Protein AF-K0J7V3-F1 (afdb_monomer)

Nearest PDB structures (foldseek):
  4ug2-assembly1_A  TM=2.716E-01  e=2.947E+00  Homo sapiens
  7ra3-assembly1_R  TM=2.159E-01  e=3.879E+00  Homo sapiens
  8a2o-assembly1_A  TM=1.816E-01  e=3.381E+00  Homo sapiens
  6zdv-assembly1_A  TM=1.503E-01  e=5.104E+00  Homo sapiens

Organism: Amphibacillus xylanus (strain ATCC 51415 / DSM 6626 / JCM 7361 / LMG 17667 / NBRC 15112 / Ep01) (NCBI:txid698758)

Radius of gyration: 24.67 Å; Cα contacts (8 Å, |Δi|>4): 203; chains: 1; bounding box: 64×64×72 Å

Solvent-accessible surface area (backbone atoms only — not comparable to full-atom values): 17049 Å² total; per-residue (Å²): 139,79,81,79,78,79,88,77,80,79,80,63,78,51,31,68,71,57,78,65,52,49,54,70,59,42,33,42,48,40,21,53,54,44,50,48,45,54,52,52,50,58,56,49,51,72,76,46,91,74,45,94,71,70,40,72,67,54,51,49,52,51,46,55,54,31,55,56,49,68,49,66,62,60,53,69,67,69,60,74,82,86,78,95,72,84,74,50,72,65,56,52,49,49,56,48,50,52,49,44,50,51,34,42,46,53,36,50,47,52,36,51,50,56,39,52,55,44,52,76,42,41,67,62,51,62,73,62,44,52,78,36,52,56,72,67,60,50,50,56,50,55,54,51,49,54,55,52,53,52,53,51,50,52,52,28,51,50,26,65,75,70,71,48,90,72,71,41,73,66,58,51,52,51,52,55,47,55,51,51,54,50,53,58,56,25,66,41,64,71,58,65,95,72,60,48,57,72,54,49,52,52,50,37,59,77,67,62,74,75,49,96,84,56,56,72,69,58,57,47,49,44,50,50,34,32,56,43,66,76,48,99,62,103,64,81,65,82,50,72,68,51,50,39,50,54,44,50,47,53,38,54,52,51,53,53,50,56,76,66,52,79,80,76,62,88,88,61,87,76,55,69,73,56,53,56,49,49,55,52,51,54,50,51,53,46,65,22,52,54,127

Structure (mmCIF, N/CA/C/O backbone):
data_AF-K0J7V3-F1
#
_entry.id   AF-K0J7V3-F1
#
loop_
_atom_site.group_PDB
_atom_site.id
_atom_site.type_symbol
_atom_site.label_atom_id
_atom_site.label_alt_id
_atom_site.label_comp_id
_atom_site.label_asym_id
_atom_site.label_entity_id
_atom_site.label_seq_id
_atom_site.pdbx_PDB_ins_code
_atom_site.Cartn_x
_atom_site.Cartn_y
_atom_site.Ca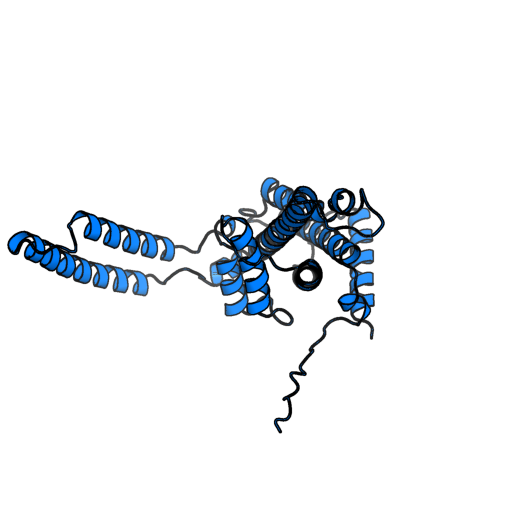rtn_z
_atom_site.occupancy
_atom_site.B_iso_or_equiv
_atom_site.auth_seq_id
_atom_site.auth_comp_id
_atom_site.auth_asym_id
_atom_site.auth_atom_id
_atom_site.pdbx_PDB_model_num
ATOM 1 N N . MET A 1 1 ? -3.960 -44.457 1.381 1.00 33.09 1 MET A N 1
ATOM 2 C CA . MET A 1 1 ? -3.305 -44.251 0.075 1.00 33.09 1 MET A CA 1
ATOM 3 C C . MET A 1 1 ? -4.063 -43.115 -0.593 1.00 33.09 1 MET A C 1
ATOM 5 O O . MET A 1 1 ? -5.098 -43.343 -1.194 1.00 33.09 1 MET A O 1
ATOM 9 N N . GLY A 1 2 ? -3.688 -41.884 -0.238 1.00 29.67 2 GLY A N 1
ATOM 10 C CA . GLY A 1 2 ? -4.425 -40.671 -0.588 1.00 29.67 2 GLY A CA 1
ATOM 11 C C . GLY A 1 2 ? -3.770 -40.004 -1.784 1.00 29.67 2 GLY A C 1
ATOM 12 O O . GLY A 1 2 ? -2.617 -39.584 -1.691 1.00 29.67 2 GLY A O 1
ATOM 13 N N . GLU A 1 3 ? -4.495 -39.939 -2.892 1.00 28.34 3 GLU A N 1
ATOM 14 C CA . GLU A 1 3 ? -4.099 -39.162 -4.057 1.00 28.34 3 GLU A CA 1
ATOM 15 C C . GLU A 1 3 ? -4.142 -37.674 -3.706 1.00 28.34 3 GLU A C 1
ATOM 17 O O . GLU A 1 3 ? -5.172 -37.118 -3.311 1.00 28.34 3 GLU A O 1
ATOM 22 N N . LYS A 1 4 ? -2.972 -37.041 -3.816 1.00 31.80 4 LYS A N 1
ATOM 23 C CA . LYS A 1 4 ? -2.809 -35.592 -3.810 1.00 31.80 4 LYS A CA 1
ATOM 24 C C . LYS A 1 4 ? -3.678 -35.024 -4.931 1.00 31.80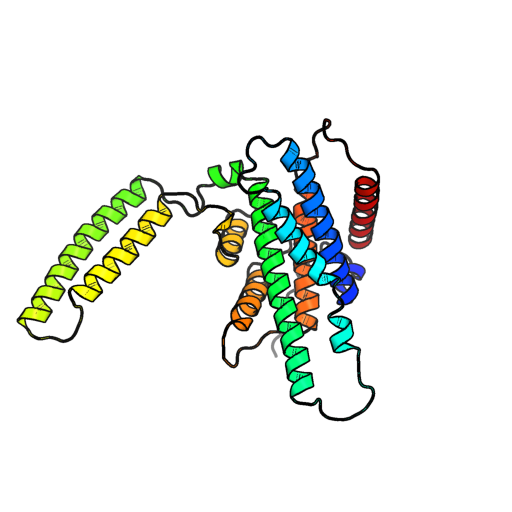 4 LYS A C 1
ATOM 26 O O . LYS A 1 4 ? -3.404 -35.263 -6.102 1.00 31.80 4 LYS A O 1
ATOM 31 N N . LYS A 1 5 ? -4.710 -34.256 -4.579 1.00 31.39 5 LYS A N 1
ATOM 32 C CA . LYS A 1 5 ? -5.373 -33.374 -5.541 1.00 31.39 5 LYS A CA 1
ATOM 33 C C . LYS A 1 5 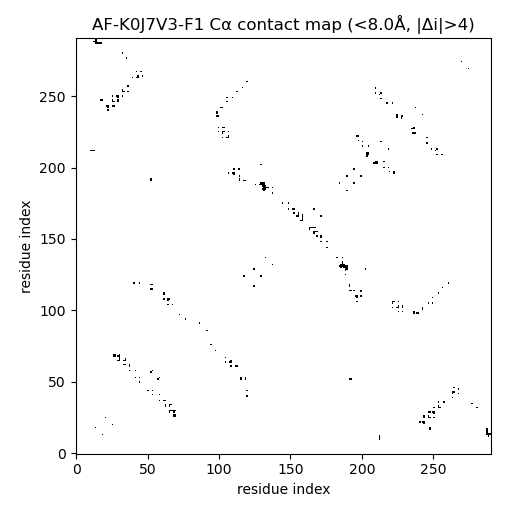? -4.365 -32.314 -5.979 1.00 31.39 5 LYS A C 1
ATOM 35 O O . LYS A 1 5 ? -3.935 -31.501 -5.162 1.00 31.39 5 LYS A O 1
ATOM 40 N N . ASN A 1 6 ? -3.996 -32.365 -7.255 1.00 28.12 6 ASN A N 1
ATOM 41 C CA . ASN A 1 6 ? -3.289 -31.308 -7.963 1.00 28.12 6 ASN A CA 1
ATOM 42 C C . ASN A 1 6 ? -4.037 -29.983 -7.769 1.00 28.12 6 ASN A C 1
ATOM 44 O O . ASN A 1 6 ? -5.173 -29.831 -8.215 1.00 28.12 6 ASN A O 1
ATOM 48 N N . PHE A 1 7 ? -3.390 -29.025 -7.109 1.00 30.00 7 PHE A N 1
ATOM 49 C CA . PHE A 1 7 ? -3.716 -27.612 -7.254 1.00 30.00 7 PHE A CA 1
ATOM 50 C C . PHE A 1 7 ? -3.032 -27.115 -8.531 1.00 30.00 7 PHE A C 1
ATOM 52 O O . PHE A 1 7 ? -1.996 -26.464 -8.481 1.00 30.00 7 PHE A O 1
ATOM 59 N N . GLU A 1 8 ? -3.592 -27.468 -9.685 1.00 36.28 8 GLU A N 1
ATOM 60 C CA . GLU A 1 8 ? -3.250 -26.841 -10.960 1.00 36.28 8 GLU A CA 1
ATOM 61 C C . GLU A 1 8 ? -4.385 -25.911 -11.368 1.00 36.28 8 GLU A C 1
ATOM 63 O O . GLU A 1 8 ? -5.362 -26.332 -11.979 1.00 36.28 8 GLU A O 1
ATOM 68 N N . ILE A 1 9 ? -4.233 -24.632 -11.025 1.00 32.47 9 ILE A N 1
ATOM 69 C CA . ILE A 1 9 ? -4.689 -23.521 -11.866 1.00 32.47 9 ILE A CA 1
ATOM 70 C C . ILE A 1 9 ? -3.585 -22.459 -11.803 1.00 32.47 9 ILE A C 1
ATOM 72 O O . ILE A 1 9 ? -3.716 -21.431 -11.143 1.00 32.47 9 ILE A O 1
ATOM 76 N N . ALA A 1 10 ? -2.451 -22.735 -12.448 1.00 36.78 10 ALA A N 1
ATOM 77 C CA . ALA A 1 10 ? -1.460 -21.712 -12.749 1.00 36.78 10 ALA A CA 1
ATOM 78 C C . ALA A 1 10 ? -1.945 -20.948 -13.992 1.00 36.78 10 ALA A C 1
ATOM 80 O O . ALA A 1 10 ? -1.595 -21.276 -15.124 1.00 36.78 10 ALA A O 1
ATOM 81 N N . ASN A 1 11 ? -2.804 -19.946 -13.785 1.00 44.91 11 ASN A N 1
ATOM 82 C CA . ASN A 1 11 ? -3.045 -18.893 -14.776 1.00 44.91 11 ASN A CA 1
ATOM 83 C C . ASN A 1 11 ? -1.797 -17.998 -14.828 1.00 44.91 11 ASN A C 1
ATOM 85 O O . ASN A 1 11 ? -1.812 -16.865 -14.345 1.00 44.91 11 ASN A O 1
ATOM 89 N N . ASN A 1 12 ? -0.698 -18.537 -15.350 1.00 60.62 12 ASN A N 1
ATOM 90 C CA . ASN A 1 12 ? 0.558 -17.812 -15.446 1.00 60.62 12 ASN A CA 1
ATOM 91 C C . ASN A 1 12 ? 0.454 -16.817 -16.606 1.00 60.62 12 ASN A C 1
ATOM 93 O O . ASN A 1 12 ? 0.493 -17.205 -17.773 1.00 60.62 12 ASN A O 1
ATOM 97 N N . GLU A 1 13 ? 0.256 -15.539 -16.265 1.00 76.25 13 GLU A N 1
ATOM 98 C CA . GLU A 1 13 ? 0.229 -14.418 -17.217 1.00 76.25 13 GLU A CA 1
ATOM 99 C C . GLU A 1 13 ? 1.564 -14.285 -17.967 1.00 76.25 13 GLU A C 1
ATOM 101 O O . GLU A 1 13 ? 1.587 -13.844 -19.115 1.00 76.25 13 GLU A O 1
ATOM 106 N N . TYR A 1 14 ? 2.657 -14.7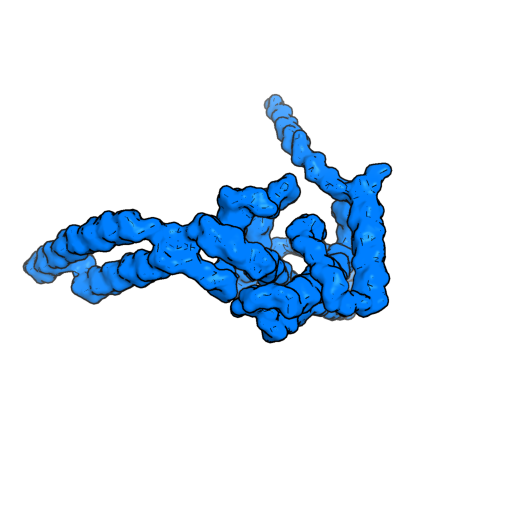10 -17.326 1.00 88.25 14 TYR A N 1
ATOM 107 C CA . TYR A 1 14 ? 4.019 -14.611 -17.834 1.00 88.25 14 TYR A CA 1
ATOM 108 C C . TYR A 1 14 ? 4.654 -15.992 -18.071 1.00 88.25 14 TYR A C 1
ATOM 110 O O . TYR A 1 14 ? 4.190 -17.019 -17.572 1.00 88.25 14 TYR A O 1
ATOM 118 N N . ASN A 1 15 ? 5.724 -16.026 -18.854 1.00 90.56 15 ASN A N 1
ATOM 119 C CA . ASN A 1 15 ? 6.478 -17.220 -19.213 1.00 90.56 15 ASN A CA 1
ATOM 120 C C . ASN A 1 15 ? 7.550 -17.574 -18.165 1.00 90.56 15 ASN A C 1
ATOM 122 O O . ASN A 1 15 ? 7.726 -16.903 -17.145 1.00 90.56 15 ASN A O 1
ATOM 126 N N . GLU A 1 16 ? 8.304 -18.644 -18.424 1.00 90.06 16 GLU A N 1
ATOM 127 C CA . GLU A 1 16 ? 9.350 -19.112 -17.509 1.00 90.06 16 GLU A CA 1
ATOM 128 C C . GLU A 1 16 ? 10.456 -18.083 -17.263 1.00 90.06 16 GLU A C 1
ATOM 130 O O . GLU A 1 16 ? 10.981 -18.040 -16.151 1.00 90.06 16 GLU A O 1
ATOM 135 N N . LYS A 1 17 ? 10.782 -17.221 -18.240 1.00 91.50 17 LYS A N 1
ATOM 136 C CA . LYS A 1 17 ? 11.826 -16.198 -18.067 1.00 91.50 17 LYS A CA 1
ATOM 137 C C . LYS A 1 17 ? 11.489 -15.272 -16.903 1.00 91.50 17 LYS A C 1
ATOM 139 O O . LYS A 1 17 ? 12.366 -14.967 -16.105 1.00 91.50 17 LYS A O 1
ATOM 144 N N . PHE A 1 18 ? 10.219 -14.888 -16.768 1.00 93.19 18 PHE A N 1
ATOM 145 C CA . PHE A 1 18 ? 9.750 -14.070 -15.653 1.00 93.19 18 PHE A CA 1
ATOM 146 C C . PHE A 1 18 ? 9.893 -14.801 -14.308 1.00 93.19 18 PHE A C 1
ATOM 148 O O . PHE A 1 18 ? 10.507 -14.305 -13.361 1.00 93.19 18 PHE A O 1
ATOM 155 N N . TYR A 1 19 ? 9.370 -16.025 -14.217 1.00 90.19 19 TYR A N 1
ATOM 156 C CA . TYR A 1 19 ? 9.369 -16.767 -12.953 1.00 90.19 19 TYR A CA 1
ATOM 157 C C . TYR A 1 19 ? 10.764 -17.242 -12.526 1.00 90.19 19 TYR A C 1
ATOM 159 O O . TYR A 1 19 ? 11.012 -17.402 -11.327 1.00 90.19 19 TYR A O 1
ATOM 167 N N . GLN A 1 20 ? 11.694 -17.400 -13.468 1.00 91.25 20 GLN A N 1
ATOM 168 C CA . GLN A 1 20 ? 13.079 -17.800 -13.214 1.00 91.25 20 GLN A CA 1
ATOM 169 C C . GLN A 1 20 ? 14.035 -16.619 -12.971 1.00 91.25 20 GLN A C 1
ATOM 171 O O . GLN A 1 20 ? 15.207 -16.867 -12.682 1.00 91.25 20 GLN A O 1
ATOM 176 N N . MET A 1 21 ? 13.566 -15.359 -13.008 1.00 92.25 21 MET A N 1
ATOM 177 C CA . MET A 1 21 ? 14.424 -14.200 -12.717 1.00 92.25 21 MET A CA 1
ATOM 178 C C . MET A 1 21 ? 15.127 -14.349 -11.364 1.00 92.25 21 MET A C 1
ATOM 180 O O . MET A 1 21 ? 14.532 -14.752 -10.349 1.00 92.25 21 MET A O 1
ATOM 184 N N . LYS A 1 22 ? 16.415 -14.006 -11.346 1.00 90.38 22 LYS A N 1
ATOM 185 C CA . LYS A 1 22 ? 17.197 -13.946 -10.107 1.00 90.38 22 LYS A CA 1
ATOM 186 C C . LYS A 1 22 ? 16.743 -12.759 -9.261 1.00 90.38 22 LYS A C 1
ATOM 188 O O . LYS A 1 22 ? 16.087 -11.847 -9.763 1.00 90.38 22 LYS A O 1
ATOM 193 N N . THR A 1 23 ? 17.097 -12.773 -7.980 1.00 87.50 23 THR A N 1
ATOM 194 C CA . THR A 1 23 ? 16.724 -11.703 -7.049 1.00 87.50 23 THR A CA 1
ATOM 195 C C . THR A 1 23 ? 17.188 -10.342 -7.554 1.00 87.50 23 THR A C 1
ATOM 197 O O . THR A 1 23 ? 16.358 -9.456 -7.689 1.00 87.50 23 THR A O 1
ATOM 200 N N . ASP A 1 24 ? 18.455 -10.188 -7.940 1.00 86.81 24 ASP A N 1
ATOM 201 C CA . ASP A 1 24 ? 18.997 -8.880 -8.348 1.00 86.81 24 ASP A CA 1
ATOM 202 C C . ASP A 1 24 ? 18.320 -8.340 -9.612 1.00 86.81 24 ASP A C 1
ATOM 204 O O . ASP A 1 24 ? 17.979 -7.163 -9.692 1.00 86.81 24 ASP A O 1
ATOM 208 N N . GLU A 1 25 ? 18.037 -9.224 -10.572 1.00 91.31 25 GLU A N 1
ATOM 209 C CA . GLU A 1 25 ? 17.266 -8.890 -11.772 1.00 91.31 25 GLU A CA 1
ATOM 210 C C . GLU A 1 25 ? 15.834 -8.467 -11.418 1.00 91.31 25 GLU A C 1
ATOM 212 O O . GLU A 1 25 ? 15.338 -7.457 -11.911 1.00 91.31 25 GLU A O 1
ATOM 217 N N . THR A 1 26 ? 15.180 -9.197 -10.512 1.00 93.06 26 THR A N 1
ATOM 218 C CA . THR A 1 26 ? 13.823 -8.880 -10.054 1.00 93.06 26 THR A CA 1
ATOM 219 C C . THR A 1 26 ? 13.781 -7.533 -9.335 1.00 93.06 26 THR A C 1
ATOM 221 O O . THR A 1 26 ? 12.896 -6.725 -9.607 1.00 93.06 26 THR A O 1
ATOM 224 N N . LEU A 1 27 ? 14.734 -7.260 -8.440 1.00 91.69 27 LEU A N 1
ATOM 225 C CA . LEU A 1 27 ? 14.815 -5.997 -7.704 1.00 91.69 27 LEU A CA 1
ATOM 226 C C . LEU A 1 27 ? 15.128 -4.822 -8.637 1.00 91.69 27 LEU A C 1
ATOM 228 O O . LEU A 1 27 ? 14.536 -3.753 -8.487 1.00 91.69 27 LEU A O 1
ATOM 232 N N . LYS A 1 28 ? 15.988 -5.035 -9.640 1.00 93.12 28 LYS A N 1
ATOM 233 C CA . LYS A 1 28 ? 16.255 -4.036 -10.675 1.00 93.12 28 LYS A CA 1
ATOM 234 C C . LYS A 1 28 ? 15.004 -3.728 -11.498 1.00 93.12 28 LYS A C 1
ATOM 236 O O . LYS A 1 28 ? 14.687 -2.564 -11.714 1.00 93.12 28 LYS A O 1
ATOM 241 N N . ASN A 1 29 ? 14.246 -4.750 -11.888 1.00 95.69 29 ASN A N 1
ATOM 242 C CA . ASN A 1 29 ? 12.972 -4.538 -12.569 1.00 95.69 29 ASN A CA 1
ATOM 243 C C . ASN A 1 29 ? 11.960 -3.826 -11.652 1.00 95.69 29 ASN A C 1
ATOM 245 O O . ASN A 1 29 ? 11.296 -2.899 -12.096 1.00 95.69 29 ASN A O 1
ATOM 249 N N . ILE A 1 30 ? 11.867 -4.162 -10.360 1.00 95.94 30 ILE A N 1
ATOM 250 C CA . ILE A 1 30 ? 11.016 -3.402 -9.425 1.00 95.94 30 ILE A CA 1
ATOM 251 C C . ILE A 1 30 ? 11.354 -1.912 -9.458 1.00 95.94 30 ILE A C 1
ATOM 253 O O . ILE A 1 30 ? 10.441 -1.094 -9.562 1.00 95.94 30 ILE A O 1
ATOM 257 N N . GLU A 1 31 ? 12.635 -1.558 -9.365 1.00 95.88 31 GLU A N 1
ATOM 258 C CA . GLU A 1 31 ? 13.069 -0.165 -9.450 1.00 95.88 31 GLU A CA 1
ATOM 259 C C . GLU A 1 31 ? 12.622 0.462 -10.773 1.00 95.88 31 GLU A C 1
ATOM 261 O O . GLU A 1 31 ? 11.927 1.475 -10.751 1.00 95.88 31 GLU A O 1
ATOM 266 N N . ASP A 1 32 ? 12.979 -0.146 -11.906 1.00 96.81 32 ASP A N 1
ATOM 267 C CA . ASP A 1 32 ? 12.723 0.408 -13.236 1.00 96.81 32 ASP A CA 1
ATOM 268 C C . ASP A 1 32 ? 11.226 0.666 -13.468 1.00 96.81 32 ASP A C 1
ATOM 270 O O . ASP A 1 32 ? 10.826 1.780 -13.815 1.00 96.81 32 ASP A O 1
ATOM 274 N N . TYR A 1 33 ? 10.372 -0.324 -13.185 1.00 97.88 33 TYR A N 1
ATOM 275 C CA . TYR A 1 33 ? 8.923 -0.183 -13.350 1.00 97.88 33 TYR A CA 1
ATOM 276 C C . TYR A 1 33 ? 8.316 0.797 -12.344 1.00 97.88 33 TYR A C 1
ATOM 278 O O . TYR A 1 33 ? 7.401 1.537 -12.697 1.00 97.88 33 TYR A O 1
ATOM 286 N N . SER A 1 34 ? 8.831 0.867 -11.113 1.00 98.12 34 SER A N 1
ATOM 287 C CA . SER A 1 34 ? 8.374 1.858 -10.130 1.00 98.12 34 SER A CA 1
ATOM 288 C C . SER A 1 34 ? 8.741 3.279 -10.571 1.00 98.12 34 SER A C 1
ATOM 290 O O . SER A 1 34 ? 7.912 4.187 -10.520 1.00 98.12 34 SER A O 1
ATOM 292 N N . ILE A 1 35 ? 9.973 3.486 -11.047 1.00 97.69 35 ILE A N 1
ATOM 293 C CA . ILE A 1 35 ? 10.447 4.776 -11.559 1.00 97.69 35 ILE A CA 1
ATOM 294 C C . ILE A 1 35 ? 9.662 5.191 -12.800 1.00 97.69 35 ILE A C 1
ATOM 296 O O . ILE A 1 35 ? 9.307 6.368 -12.929 1.00 97.69 35 ILE A O 1
ATOM 300 N N . TYR A 1 36 ? 9.349 4.251 -13.687 1.00 98.12 36 TYR A N 1
ATOM 301 C CA . TYR A 1 36 ? 8.487 4.516 -14.828 1.00 98.12 36 TYR A CA 1
ATOM 302 C C . TYR A 1 36 ? 7.072 4.901 -14.386 1.00 98.12 36 TYR A C 1
ATOM 304 O O . TYR A 1 36 ? 6.590 5.964 -14.776 1.00 98.12 36 TYR A O 1
ATOM 312 N N . LEU A 1 37 ? 6.452 4.112 -13.500 1.00 97.75 37 LEU A N 1
ATOM 313 C CA . LEU A 1 37 ? 5.113 4.359 -12.965 1.00 97.75 37 LEU A CA 1
ATOM 314 C C . LEU A 1 37 ? 4.986 5.772 -12.378 1.00 97.75 37 LEU A C 1
ATOM 316 O O . LEU A 1 37 ? 4.115 6.535 -12.787 1.00 97.75 37 LEU A O 1
ATOM 320 N N . VAL A 1 38 ? 5.875 6.161 -11.463 1.00 97.81 38 VAL A N 1
ATOM 321 C CA . VAL A 1 38 ? 5.814 7.497 -10.846 1.00 97.81 38 VAL A CA 1
ATOM 322 C C . VAL A 1 38 ? 6.115 8.616 -11.842 1.00 97.81 38 VAL A C 1
ATOM 324 O O . VAL A 1 38 ? 5.532 9.688 -11.736 1.00 97.81 38 VAL A O 1
ATOM 327 N N . SER A 1 39 ? 6.967 8.375 -12.844 1.00 97.50 39 SER A N 1
ATOM 328 C CA . SER A 1 39 ? 7.211 9.350 -13.916 1.00 97.50 39 SER A CA 1
ATOM 329 C C . SER A 1 39 ? 5.979 9.536 -14.795 1.00 97.50 39 SER A C 1
ATOM 331 O O . SER A 1 39 ? 5.661 10.663 -15.160 1.00 97.50 39 SER A O 1
ATOM 333 N N . TYR A 1 40 ? 5.260 8.455 -15.096 1.00 97.44 40 TYR A N 1
ATOM 334 C CA . TYR A 1 40 ? 4.000 8.510 -15.827 1.00 97.44 40 TYR A CA 1
ATOM 335 C C . TYR A 1 40 ? 2.945 9.283 -15.029 1.00 97.44 40 TYR A C 1
ATOM 337 O O . TYR A 1 40 ? 2.327 10.210 -15.548 1.00 97.44 40 TYR A O 1
ATOM 345 N N . VAL A 1 41 ? 2.779 8.956 -13.744 1.00 96.69 41 VAL A N 1
ATOM 346 C CA . VAL A 1 41 ? 1.828 9.636 -12.850 1.00 96.69 41 VAL A CA 1
ATOM 347 C C . VAL A 1 41 ? 2.181 11.114 -12.670 1.00 96.69 41 VAL A C 1
ATOM 349 O O . VAL A 1 41 ? 1.290 11.955 -12.631 1.00 96.69 41 VAL A O 1
ATOM 352 N N . GLU A 1 42 ? 3.466 11.464 -12.606 1.00 96.00 42 GLU A N 1
ATOM 353 C CA . GLU A 1 42 ? 3.926 12.855 -12.562 1.00 96.00 42 GLU A CA 1
ATOM 354 C C . GLU A 1 42 ? 3.591 13.626 -13.846 1.00 96.00 42 GLU A C 1
ATOM 356 O O . GLU A 1 42 ? 3.315 14.823 -13.794 1.00 96.00 42 GLU A O 1
ATOM 361 N N . LEU A 1 43 ? 3.613 12.966 -15.007 1.00 95.50 43 LEU A N 1
ATOM 362 C CA . LEU A 1 43 ? 3.141 13.572 -16.249 1.00 95.50 43 LEU A CA 1
ATOM 363 C C . LEU A 1 43 ? 1.622 13.762 -16.203 1.00 95.50 43 LEU A C 1
ATOM 365 O O . LEU A 1 43 ? 1.171 14.892 -16.376 1.00 95.50 43 LEU A O 1
ATOM 369 N N . LEU A 1 44 ? 0.855 12.712 -15.886 1.00 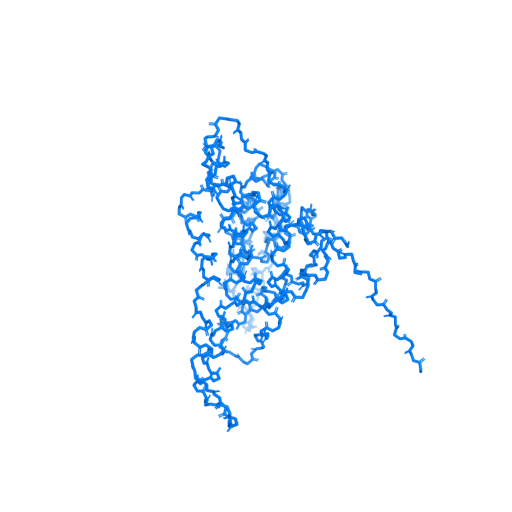94.12 44 LEU A N 1
ATOM 370 C CA . LEU A 1 44 ? -0.606 12.786 -15.743 1.00 94.12 44 LEU A CA 1
ATOM 371 C C . LEU A 1 44 ? -1.038 13.900 -14.786 1.00 94.12 44 LEU A C 1
ATOM 373 O O . LEU A 1 44 ? -1.919 14.693 -15.103 1.00 94.12 44 LEU A O 1
ATOM 377 N N . SER A 1 45 ? -0.381 14.019 -13.633 1.00 93.69 45 SER A N 1
ATOM 378 C CA . SER A 1 45 ? -0.761 14.993 -12.612 1.00 93.69 45 SER A CA 1
ATOM 379 C C . SER A 1 45 ? -0.616 16.441 -13.076 1.00 93.69 45 SER A C 1
ATOM 381 O O . SER A 1 45 ? -1.162 17.336 -12.436 1.00 93.69 45 SER A O 1
ATOM 383 N N . LYS A 1 46 ? 0.084 16.732 -14.182 1.00 91.56 46 LYS A N 1
ATOM 384 C CA . LYS A 1 46 ? 0.199 18.099 -14.717 1.00 91.56 46 LYS A CA 1
ATOM 385 C C . LYS A 1 46 ? -1.142 18.651 -15.183 1.00 91.56 46 LYS A C 1
ATOM 387 O O . LYS A 1 46 ? -1.374 19.839 -14.962 1.00 91.56 46 LYS A O 1
ATOM 392 N N . THR A 1 47 ? -1.999 17.804 -15.740 1.00 88.88 47 THR A N 1
ATOM 393 C CA . THR A 1 47 ? -3.290 18.178 -16.336 1.00 88.88 47 THR A CA 1
ATOM 394 C C . THR A 1 47 ? -4.484 17.890 -15.426 1.00 88.88 47 THR A C 1
ATOM 396 O O . THR A 1 47 ? -5.574 18.385 -15.684 1.00 88.88 47 THR A O 1
ATOM 399 N N . MET A 1 48 ? -4.293 17.134 -14.342 1.00 89.38 48 MET A N 1
ATOM 400 C CA . MET A 1 48 ? -5.352 16.858 -13.367 1.00 89.38 48 MET A CA 1
ATOM 401 C C . MET A 1 48 ? -5.755 18.123 -12.595 1.00 89.38 48 MET A C 1
ATOM 403 O O . MET A 1 48 ? -4.892 18.855 -12.099 1.00 89.38 48 MET A O 1
ATOM 407 N N . GLU A 1 49 ? -7.064 18.351 -12.453 1.00 81.81 49 GLU A N 1
ATOM 408 C CA . GLU A 1 49 ? -7.611 19.458 -11.655 1.00 81.81 49 GLU A CA 1
ATOM 409 C C . GLU A 1 49 ? -7.367 19.248 -10.151 1.00 81.81 49 GLU A C 1
ATOM 411 O O . GLU A 1 49 ? -6.968 20.179 -9.449 1.00 81.81 49 GLU A O 1
ATOM 416 N N . ASP A 1 50 ? -7.535 18.013 -9.666 1.00 78.62 50 ASP A N 1
ATOM 417 C CA . ASP A 1 50 ? -7.260 17.627 -8.281 1.00 78.62 50 ASP A CA 1
ATOM 418 C C . ASP A 1 50 ? -5.927 16.866 -8.169 1.00 78.62 50 ASP A C 1
ATOM 420 O O . ASP A 1 50 ? -5.773 15.748 -8.659 1.00 78.62 50 ASP A O 1
ATOM 424 N N . LYS A 1 51 ? -4.957 17.479 -7.478 1.00 79.06 51 LYS A N 1
ATOM 425 C CA . LYS A 1 51 ? -3.626 16.909 -7.200 1.00 79.06 51 LYS A CA 1
ATOM 426 C C . LYS A 1 51 ? -3.408 16.618 -5.716 1.00 79.06 51 LYS A C 1
ATOM 428 O O . LYS A 1 51 ? -2.261 16.449 -5.303 1.00 79.06 51 LYS A O 1
ATOM 433 N N . ASN A 1 52 ? -4.466 16.582 -4.901 1.00 76.25 52 ASN A N 1
ATOM 434 C CA . ASN A 1 52 ? -4.398 16.616 -3.432 1.00 76.25 52 ASN A CA 1
ATOM 435 C C . ASN A 1 52 ? -3.478 15.547 -2.806 1.00 76.25 52 ASN A C 1
ATOM 437 O O . ASN A 1 52 ? -2.971 15.748 -1.702 1.00 76.25 52 ASN A O 1
ATOM 441 N N . TYR A 1 53 ? -3.203 14.446 -3.514 1.00 90.00 53 TYR A N 1
ATOM 442 C CA . TYR A 1 53 ? -2.293 13.380 -3.071 1.00 90.00 53 TYR A CA 1
ATOM 443 C C . TYR A 1 53 ? -1.072 13.159 -3.978 1.00 90.00 53 TYR A C 1
ATOM 445 O O . TYR A 1 53 ? -0.179 12.402 -3.609 1.00 90.00 53 TYR A O 1
ATOM 453 N N . LEU A 1 54 ? -1.006 13.824 -5.135 1.00 93.75 54 LEU A N 1
ATOM 454 C CA . LEU A 1 54 ? 0.072 13.712 -6.127 1.00 93.75 54 LEU A CA 1
ATOM 455 C C . LEU A 1 54 ? 0.977 14.950 -6.079 1.00 93.75 54 LEU A C 1
ATOM 457 O O . LEU A 1 54 ? 1.241 15.610 -7.081 1.00 93.75 54 LEU A O 1
ATOM 461 N N . THR A 1 55 ? 1.434 15.284 -4.875 1.00 92.81 55 THR A N 1
ATOM 462 C CA . THR A 1 55 ? 2.368 16.391 -4.634 1.00 92.81 55 THR A CA 1
ATOM 463 C C . THR A 1 55 ? 3.798 16.017 -5.033 1.00 92.81 55 THR A C 1
ATOM 465 O O . THR A 1 55 ? 4.161 14.840 -5.055 1.00 92.81 55 THR A O 1
ATOM 468 N N . GLU A 1 56 ? 4.653 17.016 -5.254 1.00 92.88 56 GLU A N 1
ATOM 469 C CA . GLU A 1 56 ? 6.085 16.796 -5.506 1.00 92.88 56 GLU A CA 1
ATOM 470 C C . GLU A 1 56 ? 6.732 15.932 -4.409 1.00 92.88 56 GLU A C 1
ATOM 472 O O . GLU A 1 56 ? 7.393 14.941 -4.705 1.00 92.88 56 GLU A O 1
ATOM 477 N N . ASN A 1 57 ? 6.452 16.223 -3.134 1.00 92.94 57 ASN A N 1
ATOM 478 C CA . ASN A 1 57 ? 7.003 15.468 -2.006 1.00 92.94 57 ASN A CA 1
ATOM 479 C C . ASN A 1 57 ? 6.542 14.005 -1.982 1.00 92.94 57 ASN A C 1
ATOM 481 O O . ASN A 1 57 ? 7.338 13.113 -1.701 1.00 92.94 57 ASN A O 1
ATOM 485 N N . THR A 1 58 ? 5.266 13.730 -2.266 1.00 94.12 58 THR A N 1
ATOM 486 C CA . THR A 1 58 ? 4.750 12.351 -2.293 1.00 94.12 58 THR A CA 1
ATOM 487 C C . THR A 1 58 ? 5.365 11.544 -3.436 1.00 94.12 58 THR A C 1
ATOM 489 O O . THR A 1 58 ? 5.732 10.388 -3.228 1.00 94.12 58 THR A O 1
ATOM 492 N N . LEU A 1 59 ? 5.562 12.163 -4.605 1.00 96.31 59 LEU A N 1
ATOM 493 C CA . LEU A 1 59 ? 6.217 11.532 -5.755 1.00 96.31 59 LEU A CA 1
ATOM 494 C C . LEU A 1 59 ? 7.722 11.324 -5.503 1.00 96.31 59 LEU A C 1
ATOM 496 O O . LEU A 1 59 ? 8.256 10.258 -5.810 1.00 96.31 59 LEU A O 1
ATOM 500 N N . LEU A 1 60 ? 8.403 12.288 -4.873 1.00 95.31 60 LEU A N 1
ATOM 501 C CA . LEU A 1 60 ? 9.805 12.155 -4.459 1.00 95.31 60 LEU A CA 1
ATOM 502 C C . LEU A 1 60 ? 9.997 11.057 -3.409 1.00 95.31 60 LEU A C 1
ATOM 504 O O . LEU A 1 60 ? 10.931 10.267 -3.525 1.00 95.31 60 LEU A O 1
ATOM 508 N N . ASN A 1 61 ? 9.106 10.959 -2.420 1.00 94.31 61 ASN A N 1
ATOM 509 C CA . ASN A 1 61 ? 9.145 9.888 -1.423 1.00 94.31 61 ASN A CA 1
ATOM 510 C C . ASN A 1 61 ? 8.982 8.512 -2.080 1.00 94.31 61 ASN A C 1
ATOM 512 O O . ASN A 1 61 ? 9.735 7.590 -1.768 1.00 94.31 61 ASN A O 1
ATOM 516 N N . TYR A 1 62 ? 8.042 8.385 -3.023 1.00 96.94 62 TYR A N 1
ATOM 517 C CA . TYR A 1 62 ? 7.862 7.160 -3.799 1.00 96.94 62 TYR A CA 1
ATOM 518 C C . TYR A 1 62 ?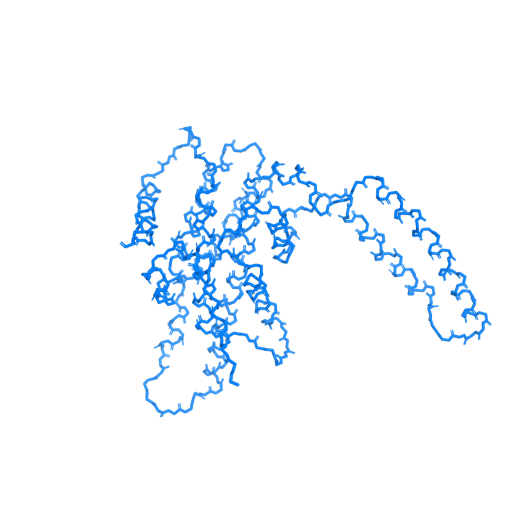 9.130 6.798 -4.586 1.00 96.94 62 TYR A C 1
ATOM 520 O O . TYR A 1 62 ? 9.631 5.678 -4.471 1.00 96.94 62 TYR A O 1
ATOM 528 N N . ARG A 1 63 ? 9.704 7.761 -5.326 1.00 96.50 63 ARG A N 1
ATOM 529 C CA . ARG A 1 63 ? 10.977 7.580 -6.048 1.00 96.50 63 ARG A CA 1
ATOM 530 C C . ARG A 1 63 ? 12.095 7.142 -5.106 1.00 96.50 63 ARG A C 1
ATOM 532 O O . ARG A 1 63 ? 12.829 6.215 -5.428 1.00 96.50 63 ARG A O 1
ATOM 539 N N . GLY A 1 64 ? 12.203 7.770 -3.937 1.00 92.88 64 GLY A N 1
ATOM 540 C CA . GLY A 1 64 ? 13.194 7.425 -2.922 1.00 92.88 64 GLY A CA 1
ATOM 541 C C . GLY A 1 64 ? 13.093 5.967 -2.477 1.00 92.88 64 GLY A C 1
ATOM 542 O O . GLY A 1 64 ? 14.111 5.288 -2.414 1.00 92.88 64 GLY A O 1
ATOM 543 N N . ILE A 1 65 ? 11.877 5.461 -2.239 1.00 93.88 65 ILE A N 1
ATOM 544 C CA . ILE A 1 65 ? 11.650 4.045 -1.913 1.00 93.88 65 ILE A CA 1
ATOM 545 C C . ILE A 1 65 ? 12.075 3.151 -3.086 1.00 93.88 65 ILE A C 1
ATOM 547 O O . ILE A 1 65 ? 12.807 2.188 -2.869 1.00 93.88 65 ILE A O 1
ATOM 551 N N . ALA A 1 66 ? 11.675 3.474 -4.320 1.00 94.69 66 ALA A N 1
ATOM 552 C CA . ALA A 1 66 ? 12.018 2.687 -5.508 1.00 94.69 66 ALA A CA 1
ATOM 553 C C . ALA A 1 66 ? 13.541 2.567 -5.725 1.00 94.69 66 ALA A C 1
ATOM 555 O O . ALA A 1 66 ? 14.054 1.473 -5.947 1.00 94.69 66 ALA A O 1
ATOM 556 N N . LEU A 1 67 ? 14.284 3.665 -5.563 1.00 91.25 67 LEU A N 1
ATOM 557 C CA . LEU A 1 67 ? 15.746 3.691 -5.717 1.00 91.25 67 LEU A CA 1
ATOM 558 C C . LEU A 1 67 ? 16.492 2.872 -4.649 1.00 91.25 67 LEU A C 1
ATOM 560 O O . LEU A 1 67 ? 17.677 2.585 -4.795 1.00 91.25 67 LEU A O 1
ATOM 564 N N . THR A 1 68 ? 15.833 2.462 -3.560 1.00 89.25 68 THR A N 1
ATOM 565 C CA . THR A 1 68 ? 16.482 1.592 -2.565 1.00 89.25 68 THR A CA 1
ATOM 566 C C . THR A 1 68 ? 16.718 0.175 -3.087 1.00 89.25 68 THR A C 1
ATOM 568 O O . THR A 1 68 ? 17.569 -0.523 -2.539 1.00 89.25 68 THR A O 1
ATOM 571 N N . PHE A 1 69 ? 16.012 -0.242 -4.145 1.00 86.19 69 PHE A N 1
ATOM 572 C CA . PHE A 1 69 ? 16.131 -1.583 -4.721 1.00 86.19 69 PHE A CA 1
ATOM 573 C C . PHE A 1 69 ? 17.354 -1.752 -5.640 1.00 86.19 69 PHE A C 1
ATOM 575 O O . PHE A 1 69 ? 17.804 -2.881 -5.809 1.00 86.19 69 PHE A O 1
ATOM 582 N N . SER A 1 70 ? 17.946 -0.661 -6.149 1.00 72.12 70 SER A N 1
ATOM 583 C CA . SER A 1 70 ? 19.261 -0.659 -6.825 1.00 72.12 70 SER A CA 1
ATOM 584 C C . SER A 1 70 ? 20.445 -0.407 -5.905 1.00 72.12 70 SER A C 1
ATOM 586 O O . SER A 1 70 ? 21.600 -0.551 -6.318 1.00 72.12 70 SER A O 1
ATOM 588 N N . SER A 1 71 ? 20.190 0.009 -4.665 1.00 62.91 71 SER A N 1
ATOM 589 C CA . SER A 1 71 ? 21.259 0.292 -3.717 1.00 62.91 71 SER A CA 1
ATOM 590 C C . SER A 1 71 ? 22.021 -0.995 -3.385 1.00 62.91 71 SER A C 1
ATOM 592 O O . SER A 1 71 ? 21.401 -2.044 -3.190 1.00 62.91 71 SER A O 1
ATOM 594 N N . PRO A 1 72 ? 23.363 -0.951 -3.281 1.00 55.53 72 PRO A N 1
ATOM 595 C CA . PRO A 1 72 ? 24.195 -2.134 -3.134 1.00 55.53 72 PRO A CA 1
ATOM 596 C C . PRO A 1 72 ? 24.165 -2.670 -1.698 1.00 55.53 72 PRO A C 1
ATOM 598 O O . PRO A 1 72 ? 25.187 -2.741 -1.018 1.00 55.53 72 PRO A O 1
ATOM 601 N N . ILE A 1 73 ? 22.998 -3.101 -1.235 1.00 53.00 73 ILE A N 1
ATOM 602 C CA . ILE A 1 73 ? 22.897 -3.971 -0.068 1.00 53.00 73 ILE A CA 1
ATOM 603 C C . ILE A 1 73 ? 23.557 -5.333 -0.381 1.00 53.00 73 ILE A C 1
ATOM 605 O O . ILE A 1 73 ? 24.153 -5.955 0.497 1.00 53.00 73 ILE A O 1
ATOM 609 N N . GLU A 1 74 ? 23.611 -5.720 -1.661 1.00 51.56 74 GLU A N 1
ATOM 610 C CA . GLU A 1 74 ? 24.473 -6.794 -2.168 1.00 51.56 74 GLU A CA 1
ATOM 611 C C . GLU A 1 74 ? 25.948 -6.630 -1.787 1.00 51.56 74 GLU A C 1
ATOM 613 O O . GLU A 1 74 ? 26.607 -7.629 -1.515 1.00 51.56 74 GLU A O 1
ATOM 618 N N . LYS A 1 75 ? 26.495 -5.403 -1.724 1.00 52.91 75 LYS A N 1
ATOM 619 C CA . LYS A 1 75 ? 27.905 -5.222 -1.335 1.00 52.91 75 LYS A CA 1
ATOM 620 C C . LYS A 1 75 ? 28.147 -5.637 0.113 1.00 52.91 75 LYS A C 1
ATOM 622 O O . LYS A 1 75 ? 29.230 -6.128 0.384 1.00 52.91 75 LYS A O 1
ATOM 627 N N . LEU A 1 76 ? 27.155 -5.516 1.000 1.00 48.34 76 LEU A N 1
ATOM 628 C CA . LEU A 1 76 ? 27.230 -5.995 2.388 1.00 48.34 76 LEU A CA 1
ATOM 629 C C . LEU A 1 76 ? 27.112 -7.523 2.499 1.00 48.34 76 LEU A C 1
ATOM 631 O O . LEU A 1 76 ? 27.666 -8.102 3.427 1.00 48.34 76 LEU A O 1
ATOM 635 N N . ILE A 1 77 ? 26.412 -8.181 1.567 1.00 51.34 77 ILE A N 1
ATOM 636 C CA . ILE A 1 77 ? 26.293 -9.649 1.520 1.00 51.34 77 ILE A CA 1
ATOM 637 C C . ILE A 1 77 ? 27.516 -10.291 0.840 1.00 51.34 77 ILE A C 1
ATOM 639 O O . ILE A 1 77 ? 27.957 -11.361 1.259 1.00 51.34 77 ILE A O 1
ATOM 643 N N . ASN A 1 78 ? 28.061 -9.642 -0.194 1.00 50.91 78 ASN A N 1
ATOM 644 C CA . ASN A 1 78 ? 29.114 -10.179 -1.060 1.00 50.91 78 ASN A CA 1
ATOM 645 C C . ASN A 1 78 ? 30.535 -9.723 -0.679 1.00 50.91 78 ASN A C 1
ATOM 647 O O . ASN A 1 78 ? 31.507 -10.281 -1.195 1.00 50.91 78 ASN A O 1
ATOM 651 N N . SER A 1 79 ? 30.702 -8.747 0.223 1.00 46.59 79 SER A N 1
ATOM 652 C CA . SER A 1 79 ? 32.010 -8.455 0.815 1.00 46.59 79 SER A CA 1
ATOM 653 C C . SER A 1 79 ? 32.286 -9.427 1.969 1.00 46.59 79 SER A C 1
ATOM 655 O O . SER A 1 79 ? 31.825 -9.190 3.081 1.00 46.59 79 SER A O 1
ATOM 657 N N . ASN A 1 80 ? 33.089 -10.466 1.686 1.00 44.44 80 ASN A N 1
ATOM 658 C CA . ASN A 1 80 ? 33.677 -11.457 2.614 1.00 44.44 80 ASN A CA 1
ATOM 659 C C . ASN A 1 80 ? 32.692 -12.568 3.085 1.00 44.44 80 ASN A C 1
ATOM 661 O O . ASN A 1 80 ? 31.646 -12.264 3.628 1.00 44.44 80 ASN A O 1
ATOM 665 N N . HIS A 1 81 ? 32.898 -13.889 2.946 1.00 48.44 81 HIS A N 1
ATOM 666 C CA . HIS A 1 81 ? 34.086 -14.716 2.703 1.00 48.44 81 HIS A CA 1
ATOM 667 C C . HIS A 1 81 ? 33.760 -16.047 1.976 1.00 48.44 81 HIS A C 1
ATOM 669 O O . HIS A 1 81 ? 32.710 -16.656 2.174 1.00 48.44 81 HIS A O 1
ATOM 675 N N . LYS A 1 82 ? 34.731 -16.536 1.190 1.00 47.09 82 LYS A N 1
ATOM 676 C CA . LYS A 1 82 ? 34.869 -17.939 0.765 1.00 47.09 82 LYS A CA 1
ATOM 677 C C . LYS A 1 82 ? 35.138 -18.857 1.972 1.00 47.09 82 LYS A C 1
ATOM 679 O O . LYS A 1 82 ? 35.960 -18.500 2.809 1.00 47.09 82 LYS A O 1
ATOM 684 N N . LEU A 1 83 ? 34.582 -20.072 1.883 1.00 45.47 83 LEU A N 1
ATOM 685 C CA . LEU A 1 83 ? 34.982 -21.340 2.526 1.00 45.47 83 LEU A CA 1
ATOM 686 C C . LEU A 1 83 ? 34.635 -21.530 4.015 1.00 45.47 83 LEU A C 1
ATOM 688 O O . LEU A 1 83 ? 35.090 -20.797 4.881 1.00 45.47 83 LEU A O 1
ATOM 692 N N . GLU A 1 84 ? 33.840 -22.582 4.255 1.00 52.38 84 GLU A N 1
ATOM 693 C CA . GLU A 1 84 ? 33.776 -23.416 5.465 1.00 52.38 84 GLU A CA 1
ATOM 694 C C . GLU A 1 84 ? 34.134 -22.732 6.795 1.00 52.38 84 GLU A C 1
ATOM 696 O O . GLU A 1 84 ? 35.272 -22.809 7.239 1.00 52.38 84 GLU A O 1
ATOM 701 N N . ASN A 1 85 ? 33.152 -22.112 7.460 1.00 48.78 85 ASN A N 1
ATOM 702 C CA . ASN A 1 85 ? 32.971 -22.104 8.920 1.00 48.78 85 ASN A CA 1
ATOM 703 C C . ASN A 1 85 ? 31.708 -21.302 9.287 1.00 48.78 85 ASN A C 1
ATOM 705 O O . ASN A 1 85 ? 31.242 -20.470 8.514 1.00 48.78 85 ASN A O 1
ATOM 709 N N . LYS A 1 86 ? 31.107 -21.602 10.447 1.00 55.59 86 LYS A N 1
ATOM 710 C CA . LYS A 1 86 ? 29.895 -20.946 10.975 1.00 55.59 86 LYS A CA 1
ATOM 711 C C . LYS A 1 86 ? 29.995 -19.416 10.855 1.00 55.59 86 LYS A C 1
ATOM 713 O O . LYS A 1 86 ? 30.972 -18.854 11.342 1.00 55.59 86 LYS A O 1
ATOM 718 N N . PHE A 1 87 ? 28.972 -18.770 10.285 1.00 62.28 87 PHE A N 1
ATOM 719 C CA . PHE A 1 87 ? 28.845 -17.308 10.312 1.00 62.28 87 PHE A CA 1
ATOM 720 C C . PHE A 1 87 ? 28.997 -16.787 11.747 1.00 62.28 87 PHE A C 1
ATOM 722 O O . PHE A 1 87 ? 28.471 -17.387 12.693 1.00 62.28 87 PHE A O 1
ATOM 729 N N . THR A 1 88 ? 29.695 -15.668 11.911 1.00 79.25 88 THR A N 1
ATOM 730 C CA . THR A 1 88 ? 29.728 -14.942 13.183 1.00 79.25 88 THR A CA 1
ATOM 731 C C . THR A 1 88 ? 28.320 -14.444 13.534 1.00 79.25 88 THR A C 1
ATOM 733 O O . THR A 1 88 ? 27.465 -14.275 12.660 1.00 79.25 88 THR A O 1
ATOM 736 N N . GLN A 1 89 ? 28.044 -14.211 14.822 1.00 79.81 89 GLN A N 1
ATOM 737 C CA . GLN A 1 89 ? 26.750 -13.648 15.242 1.00 79.81 89 GLN A CA 1
ATOM 738 C C . GLN A 1 89 ? 26.479 -12.294 14.570 1.00 79.81 89 GLN A C 1
ATOM 740 O O . GLN A 1 89 ? 25.343 -12.023 14.184 1.00 79.81 89 GLN A O 1
ATOM 745 N N . ASP A 1 90 ? 27.529 -11.502 14.342 1.00 76.81 90 ASP A N 1
ATOM 746 C CA . ASP A 1 90 ? 27.442 -10.208 13.666 1.00 76.81 90 ASP A CA 1
ATOM 747 C C . ASP A 1 90 ? 27.090 -10.357 12.178 1.00 76.81 90 ASP A C 1
ATOM 749 O O . ASP A 1 90 ? 26.253 -9.615 11.669 1.00 76.81 90 ASP A O 1
ATOM 753 N N . GLU A 1 91 ? 27.635 -11.357 11.479 1.00 77.12 91 GLU A N 1
ATOM 754 C CA . GLU A 1 91 ? 27.273 -11.656 10.083 1.00 77.12 91 GLU A CA 1
ATOM 755 C C . GLU A 1 91 ? 25.824 -12.141 9.952 1.00 77.12 91 GLU A C 1
ATOM 757 O O . GLU A 1 91 ? 25.109 -11.747 9.026 1.00 77.12 91 GLU A O 1
ATOM 762 N N . ILE A 1 92 ? 25.362 -12.981 10.885 1.00 79.50 92 ILE A N 1
ATOM 763 C CA . ILE A 1 92 ? 23.962 -13.426 10.930 1.00 79.50 92 ILE A CA 1
ATOM 764 C C . ILE A 1 92 ? 23.047 -12.224 11.185 1.00 79.50 92 ILE A C 1
ATOM 766 O O . ILE A 1 92 ? 22.036 -12.065 10.497 1.00 79.50 92 ILE A O 1
ATOM 770 N N . ALA A 1 93 ? 23.408 -11.357 12.133 1.00 81.25 93 ALA A N 1
ATOM 771 C CA . ALA A 1 93 ? 22.662 -10.143 12.437 1.00 81.25 93 ALA A CA 1
ATOM 772 C C . ALA A 1 93 ? 22.625 -9.178 11.241 1.00 81.25 93 ALA A C 1
ATOM 774 O O . ALA A 1 93 ? 21.553 -8.670 10.911 1.00 81.25 93 ALA A O 1
ATOM 775 N N . ALA A 1 94 ? 23.744 -8.986 10.537 1.00 80.00 94 ALA A N 1
ATOM 776 C CA . ALA A 1 94 ? 23.819 -8.152 9.339 1.00 80.00 94 ALA A CA 1
ATOM 777 C C . ALA A 1 94 ? 22.916 -8.688 8.218 1.00 80.00 94 ALA A C 1
ATOM 779 O O . ALA A 1 94 ? 22.084 -7.949 7.689 1.00 80.00 94 ALA A O 1
ATOM 780 N N . LYS A 1 95 ? 22.986 -9.992 7.914 1.00 79.69 95 LYS A N 1
ATOM 781 C CA . LYS A 1 95 ? 22.096 -10.641 6.933 1.00 79.69 95 LYS A CA 1
ATOM 782 C C . LYS A 1 95 ? 20.624 -10.537 7.321 1.00 79.69 95 LYS A C 1
ATOM 784 O O . LYS A 1 95 ? 19.772 -10.378 6.447 1.00 79.69 95 LYS A O 1
ATOM 789 N N . ARG A 1 96 ? 20.313 -10.615 8.617 1.00 83.31 96 ARG A N 1
ATOM 790 C CA . ARG A 1 96 ? 18.954 -10.417 9.132 1.00 83.31 96 ARG A CA 1
ATOM 791 C C . ARG A 1 96 ? 18.497 -8.966 8.961 1.00 83.31 96 ARG A C 1
ATOM 793 O O . ARG A 1 96 ? 17.363 -8.741 8.551 1.00 83.31 96 ARG A O 1
ATOM 800 N N . GLY A 1 97 ? 19.374 -8.000 9.230 1.00 83.94 97 GLY A N 1
ATOM 801 C CA . GLY A 1 97 ? 19.117 -6.572 9.033 1.00 83.94 97 GLY A CA 1
ATOM 802 C C . GLY A 1 97 ? 18.824 -6.225 7.574 1.00 83.94 97 GLY A C 1
ATOM 803 O O . GLY A 1 97 ? 17.876 -5.498 7.290 1.00 83.94 97 GLY A O 1
ATOM 804 N N . VAL A 1 98 ? 19.563 -6.825 6.641 1.00 83.75 98 VAL A N 1
ATOM 805 C CA . VAL A 1 98 ? 19.297 -6.696 5.203 1.00 83.75 98 VAL A CA 1
ATOM 806 C C . VAL A 1 98 ? 17.915 -7.234 4.829 1.00 83.75 98 VAL A C 1
ATOM 808 O O . VAL A 1 98 ? 17.143 -6.552 4.157 1.00 83.75 98 VAL A O 1
ATOM 811 N N . LEU A 1 99 ? 17.569 -8.433 5.295 1.00 86.00 99 LEU A N 1
ATOM 812 C CA . LEU A 1 99 ? 16.261 -9.030 5.027 1.00 86.00 99 LEU A CA 1
ATOM 813 C C . LEU A 1 99 ? 15.112 -8.172 5.587 1.00 86.00 99 LEU A C 1
ATOM 815 O O . LEU A 1 99 ? 14.099 -7.973 4.919 1.00 86.00 99 LEU A O 1
ATOM 819 N N . ILE A 1 100 ? 15.294 -7.606 6.785 1.00 88.00 100 ILE A N 1
ATOM 820 C CA . ILE A 1 100 ? 14.371 -6.632 7.386 1.00 88.00 100 ILE A CA 1
ATOM 821 C C . ILE A 1 100 ? 14.194 -5.410 6.480 1.00 88.00 100 ILE A C 1
ATOM 823 O O . ILE A 1 100 ? 13.063 -4.971 6.258 1.00 88.00 100 ILE A O 1
ATOM 827 N N . GLN A 1 101 ? 15.292 -4.872 5.948 1.00 87.50 101 GLN A N 1
ATOM 828 C CA . GLN A 1 101 ? 15.249 -3.719 5.058 1.00 87.50 101 GLN A CA 1
ATOM 829 C C . GLN A 1 101 ? 14.462 -4.034 3.784 1.00 87.50 101 GLN A C 1
ATOM 831 O O . GLN A 1 101 ? 13.603 -3.242 3.399 1.00 87.50 101 GLN A O 1
ATOM 836 N N . TYR A 1 102 ? 14.680 -5.204 3.175 1.00 89.12 102 TYR A N 1
ATOM 837 C CA . TYR A 1 102 ? 13.930 -5.618 1.990 1.00 89.12 102 TYR A CA 1
ATOM 838 C C . TYR A 1 102 ? 12.431 -5.743 2.264 1.00 89.12 102 TYR A C 1
ATOM 840 O O . TYR A 1 102 ? 11.640 -5.178 1.512 1.00 89.12 102 TYR A O 1
ATOM 848 N N . TRP A 1 103 ? 12.017 -6.392 3.358 1.00 92.38 103 TRP A N 1
ATOM 849 C CA . TRP A 1 103 ? 10.594 -6.478 3.714 1.00 92.38 103 TRP A CA 1
ATOM 850 C C . TRP A 1 103 ? 9.972 -5.113 4.010 1.00 92.38 103 TRP A C 1
ATOM 852 O O . TRP A 1 103 ? 8.838 -4.845 3.609 1.00 92.38 103 TRP A O 1
ATOM 862 N N . THR A 1 104 ? 10.720 -4.235 4.680 1.00 92.31 104 THR A N 1
ATOM 863 C CA . THR A 1 104 ? 10.276 -2.867 4.973 1.00 92.31 104 THR A CA 1
ATOM 864 C C . THR A 1 104 ? 10.068 -2.082 3.680 1.00 92.31 104 THR A C 1
ATOM 866 O O . THR A 1 104 ? 9.014 -1.468 3.497 1.00 92.31 104 THR A O 1
ATOM 869 N N . ASN A 1 105 ? 11.033 -2.143 2.761 1.00 93.06 105 ASN A N 1
ATOM 870 C CA . ASN A 1 105 ? 10.985 -1.425 1.490 1.00 93.06 105 ASN A CA 1
ATOM 871 C C . ASN A 1 105 ? 9.904 -1.987 0.570 1.00 93.06 105 ASN A C 1
ATOM 873 O O . ASN A 1 105 ? 9.130 -1.212 0.021 1.00 93.06 105 ASN A O 1
ATOM 877 N N . LEU A 1 106 ? 9.789 -3.314 0.452 1.00 94.56 106 LEU A N 1
ATOM 878 C CA . LEU A 1 106 ? 8.774 -3.965 -0.378 1.00 94.56 106 LEU A CA 1
ATOM 879 C C . LEU A 1 106 ? 7.359 -3.645 0.112 1.00 94.56 106 LEU A C 1
ATOM 881 O O . LEU A 1 106 ? 6.502 -3.272 -0.684 1.00 94.56 106 LEU A O 1
ATOM 885 N N . GLY A 1 107 ? 7.123 -3.714 1.426 1.00 95.19 107 GLY A N 1
ATOM 886 C CA . GLY A 1 107 ? 5.838 -3.336 2.012 1.00 95.19 107 GLY A CA 1
ATOM 887 C C . GLY A 1 107 ? 5.511 -1.850 1.833 1.00 95.19 107 GLY A C 1
ATOM 888 O O . GLY A 1 107 ? 4.363 -1.507 1.560 1.00 95.19 107 GLY A O 1
ATOM 889 N N . SER A 1 108 ? 6.512 -0.974 1.951 1.00 95.44 108 SER A N 1
ATOM 890 C CA . SER A 1 108 ? 6.336 0.474 1.766 1.00 95.44 108 SER A CA 1
ATOM 891 C C . SER A 1 108 ? 6.098 0.842 0.302 1.00 95.44 108 SER A C 1
ATOM 893 O O . SER A 1 108 ? 5.274 1.705 0.022 1.00 95.44 108 SER A O 1
ATOM 895 N N . LEU A 1 109 ? 6.780 0.169 -0.631 1.00 96.81 109 LEU A N 1
ATOM 896 C CA . LEU A 1 109 ? 6.574 0.326 -2.068 1.00 96.81 109 LEU A CA 1
ATOM 897 C C . LEU A 1 109 ? 5.178 -0.148 -2.478 1.00 96.81 109 LEU A C 1
ATOM 899 O O . LEU A 1 109 ? 4.497 0.537 -3.233 1.00 96.81 109 LEU A O 1
ATOM 903 N N . LEU A 1 110 ? 4.736 -1.299 -1.970 1.00 95.69 110 LEU A N 1
ATOM 904 C CA . LEU A 1 110 ? 3.396 -1.820 -2.228 1.00 95.69 110 LEU A CA 1
ATOM 905 C C . LEU A 1 110 ? 2.315 -0.852 -1.720 1.00 95.69 110 LEU A C 1
ATOM 907 O O . LEU A 1 110 ? 1.405 -0.503 -2.468 1.00 95.69 110 LEU A O 1
ATOM 911 N N . GLU A 1 111 ? 2.431 -0.387 -0.472 1.00 96.38 111 GLU A N 1
ATOM 912 C CA . GLU A 1 111 ? 1.499 0.577 0.132 1.00 96.38 111 GLU A CA 1
ATOM 913 C C . GLU A 1 111 ? 1.434 1.877 -0.680 1.00 96.38 111 GLU A C 1
ATOM 915 O O . GLU A 1 111 ? 0.349 2.312 -1.064 1.00 96.38 111 GLU A O 1
ATOM 920 N N . SER A 1 112 ? 2.588 2.461 -1.008 1.00 96.69 112 SER A N 1
ATOM 921 C CA . SER A 1 112 ? 2.648 3.724 -1.743 1.00 96.69 112 SER A CA 1
ATOM 922 C C . SER A 1 112 ? 2.206 3.586 -3.204 1.00 96.69 112 SER A C 1
ATOM 924 O O . SER A 1 112 ? 1.580 4.503 -3.728 1.00 96.69 112 SER A O 1
ATOM 926 N N . SER A 1 113 ? 2.437 2.435 -3.846 1.00 96.19 113 SER A N 1
ATOM 927 C CA . SER A 1 113 ? 1.950 2.161 -5.210 1.00 96.19 113 SER A CA 1
ATOM 928 C C . SER A 1 113 ? 0.426 2.085 -5.239 1.00 96.19 113 SER A C 1
ATOM 930 O O . SER A 1 113 ? -0.208 2.712 -6.084 1.00 96.19 113 SER A O 1
ATOM 932 N N . LEU A 1 114 ? -0.175 1.388 -4.269 1.00 95.31 114 LEU A N 1
ATOM 933 C CA . LEU A 1 114 ? -1.629 1.293 -4.125 1.00 95.31 114 LEU A CA 1
ATOM 934 C C . LEU A 1 114 ? -2.267 2.653 -3.801 1.00 95.31 114 LEU A C 1
ATOM 936 O O . LEU A 1 114 ? -3.326 2.967 -4.340 1.00 95.31 114 LEU A O 1
ATOM 940 N N . GLN A 1 115 ? -1.636 3.473 -2.955 1.00 96.19 115 GLN A N 1
ATOM 941 C CA . GLN A 1 115 ? -2.102 4.837 -2.667 1.00 96.19 115 GLN A CA 1
ATOM 942 C C . GLN A 1 115 ? -1.997 5.749 -3.892 1.00 96.19 115 GLN A C 1
ATOM 944 O O . GLN A 1 115 ? -2.939 6.476 -4.195 1.00 96.19 115 GLN A O 1
ATOM 949 N N . MET A 1 116 ? -0.871 5.709 -4.608 1.00 96.06 116 MET A N 1
ATOM 950 C CA . MET A 1 116 ? -0.650 6.528 -5.799 1.00 96.06 116 MET A CA 1
ATOM 951 C C . MET A 1 116 ? -1.626 6.162 -6.917 1.00 96.06 116 MET A C 1
ATOM 953 O O . MET A 1 116 ? -2.219 7.051 -7.520 1.00 96.06 116 MET A O 1
ATOM 957 N N . PHE A 1 117 ? -1.852 4.869 -7.153 1.00 94.38 117 PHE A N 1
ATOM 958 C CA . PHE A 1 117 ? -2.842 4.415 -8.126 1.00 94.38 117 PHE A CA 1
ATOM 959 C C . PHE A 1 117 ? -4.256 4.878 -7.745 1.00 94.38 117 PHE A C 1
ATOM 961 O O . PHE A 1 117 ? -4.987 5.396 -8.583 1.00 94.38 117 PHE A O 1
ATOM 968 N N . LEU A 1 118 ? -4.614 4.804 -6.459 1.00 93.94 118 LEU A N 1
ATOM 969 C CA . LEU A 1 118 ? -5.902 5.300 -5.971 1.00 93.94 118 LEU A CA 1
ATOM 970 C C . LEU A 1 118 ? -6.048 6.820 -6.133 1.00 93.94 118 LEU A C 1
ATOM 972 O O . LEU A 1 118 ? -7.146 7.311 -6.362 1.00 93.94 118 LEU A O 1
ATOM 976 N N . ALA A 1 119 ? -4.946 7.564 -6.022 1.00 94.94 119 ALA A N 1
ATOM 977 C CA . ALA A 1 119 ? -4.931 9.008 -6.225 1.00 94.94 119 ALA A CA 1
ATOM 978 C C . ALA A 1 119 ? -5.127 9.407 -7.695 1.00 94.94 119 ALA A C 1
ATOM 980 O O . ALA A 1 119 ? -5.732 10.443 -7.952 1.00 94.94 119 ALA A O 1
ATOM 981 N N . VAL A 1 120 ? -4.665 8.593 -8.652 1.00 94.38 120 VAL A N 1
ATOM 982 C CA . VAL A 1 120 ? -5.007 8.777 -10.076 1.00 94.38 120 VAL A CA 1
ATOM 983 C C . VAL A 1 120 ? -6.515 8.606 -10.280 1.00 94.38 120 VAL A C 1
ATOM 985 O O . VAL A 1 120 ? -7.142 9.408 -10.963 1.00 94.38 120 VAL A O 1
ATOM 988 N N . TYR A 1 121 ? -7.106 7.618 -9.609 1.00 92.88 121 TYR A N 1
ATOM 989 C CA . TYR A 1 121 ? -8.536 7.296 -9.643 1.00 92.88 121 TYR A CA 1
ATOM 990 C C . TYR A 1 121 ? -9.327 7.932 -8.486 1.00 92.88 121 TYR A C 1
ATOM 992 O O . TYR A 1 121 ? -10.230 7.316 -7.914 1.00 92.88 121 TYR A O 1
ATOM 1000 N N . HIS A 1 122 ? -8.976 9.164 -8.100 1.00 92.88 122 HIS A N 1
ATOM 1001 C CA . HIS A 1 122 ? -9.520 9.797 -6.895 1.00 92.88 122 HIS A CA 1
ATOM 1002 C C . HIS A 1 122 ? -11.047 9.959 -6.938 1.00 92.88 122 HIS A C 1
ATOM 1004 O O . HIS A 1 122 ? -11.717 9.694 -5.940 1.00 92.88 122 HIS A O 1
ATOM 1010 N N . GLU A 1 123 ? -11.612 10.340 -8.085 1.00 91.31 123 GLU A N 1
ATOM 1011 C CA . GLU A 1 123 ? -13.064 10.487 -8.236 1.00 91.31 123 GLU A CA 1
ATOM 1012 C C . GLU A 1 123 ? -13.796 9.154 -8.053 1.00 91.31 123 GLU A C 1
ATOM 1014 O O . GLU A 1 123 ? -14.762 9.078 -7.292 1.00 91.31 123 GLU A O 1
ATOM 1019 N N . ASP A 1 124 ? -13.302 8.081 -8.673 1.00 91.75 124 ASP A N 1
ATOM 1020 C CA . ASP A 1 124 ? -13.860 6.736 -8.510 1.00 91.75 124 ASP A CA 1
ATOM 1021 C C . ASP A 1 124 ? -13.763 6.260 -7.057 1.00 91.75 124 ASP A C 1
ATOM 1023 O O . ASP A 1 124 ? -14.704 5.670 -6.517 1.00 91.75 124 ASP A O 1
ATOM 1027 N N . TYR A 1 125 ? -12.653 6.570 -6.381 1.00 92.31 125 TYR A N 1
ATOM 1028 C CA . TYR A 1 125 ? -12.496 6.288 -4.959 1.00 92.31 125 TYR A CA 1
ATOM 1029 C C . TYR A 1 125 ? -13.544 7.018 -4.109 1.00 92.31 125 TYR A C 1
ATOM 1031 O O . TYR A 1 125 ? -14.198 6.383 -3.277 1.00 92.31 125 TYR A O 1
ATOM 1039 N N . LEU A 1 126 ? -13.760 8.317 -4.333 1.00 91.25 126 LEU A N 1
ATOM 1040 C CA . LEU A 1 126 ? -14.795 9.079 -3.627 1.00 91.25 126 LEU A CA 1
ATOM 1041 C C . LEU A 1 126 ? -16.198 8.520 -3.907 1.00 91.25 126 LEU A C 1
ATOM 1043 O O . LEU A 1 126 ? -17.000 8.363 -2.985 1.00 91.25 126 LEU A O 1
ATOM 1047 N N . ASN A 1 127 ? -16.470 8.138 -5.154 1.00 91.56 127 ASN A N 1
ATOM 1048 C CA . ASN A 1 127 ? -17.751 7.570 -5.570 1.00 91.56 127 ASN A CA 1
ATOM 1049 C C . ASN A 1 127 ? -17.991 6.147 -5.039 1.00 91.56 127 ASN A C 1
ATOM 1051 O O . ASN A 1 127 ? -19.138 5.707 -4.959 1.00 91.56 127 ASN A O 1
ATOM 1055 N N . SER A 1 128 ? -16.941 5.434 -4.621 1.00 90.88 128 SER A N 1
ATOM 1056 C CA . SER A 1 128 ? -17.074 4.120 -3.979 1.00 90.88 128 SER A CA 1
ATOM 1057 C C . SER A 1 128 ? -17.672 4.190 -2.568 1.00 90.88 128 SER A C 1
ATOM 1059 O O . SER A 1 128 ? -18.133 3.174 -2.042 1.00 90.88 128 SER A O 1
ATOM 1061 N N . PHE A 1 129 ? -17.632 5.366 -1.922 1.00 90.31 129 PHE A N 1
ATOM 1062 C CA . PHE A 1 129 ? -17.972 5.567 -0.506 1.00 90.31 129 PHE A CA 1
ATOM 1063 C C . PHE A 1 129 ? -17.248 4.610 0.455 1.00 90.31 129 PHE A C 1
ATOM 1065 O O . PHE A 1 129 ? -17.688 4.409 1.596 1.00 90.31 129 PHE A O 1
ATOM 1072 N N . TRP A 1 130 ? -16.134 4.013 0.023 1.00 91.75 130 TRP A N 1
ATOM 1073 C CA . TRP A 1 130 ? -15.472 2.969 0.781 1.00 91.75 130 TRP A CA 1
ATOM 1074 C C . TRP A 1 130 ? -14.994 3.473 2.142 1.00 91.75 130 TRP A C 1
ATOM 1076 O O . TRP A 1 130 ? -14.551 4.608 2.315 1.00 91.75 130 TRP A O 1
ATOM 1086 N N . GLY A 1 131 ? -15.127 2.614 3.151 1.00 88.69 131 GLY A N 1
ATOM 1087 C CA . GLY A 1 131 ? -14.716 2.927 4.515 1.00 88.69 131 GLY A CA 1
ATOM 1088 C C . GLY A 1 131 ? -15.647 3.891 5.259 1.00 88.69 131 GLY A C 1
ATOM 1089 O O . GLY A 1 131 ? -15.501 3.992 6.480 1.00 88.69 131 GLY A O 1
ATOM 1090 N N . SER A 1 132 ? -16.620 4.513 4.580 1.00 93.06 132 SER A N 1
ATOM 1091 C CA . SER A 1 132 ? -17.632 5.403 5.160 1.00 93.06 132 SER A CA 1
ATOM 1092 C C . SER A 1 132 ? -18.993 4.716 5.315 1.00 93.06 132 SER A C 1
ATOM 1094 O O . SER A 1 132 ? -19.294 3.720 4.656 1.00 93.06 132 SER A O 1
ATOM 1096 N N . TRP A 1 133 ? -19.822 5.220 6.227 1.00 94.12 133 TRP A N 1
ATOM 1097 C CA . TRP A 1 133 ? -21.184 4.747 6.463 1.00 94.12 133 TRP A CA 1
ATOM 1098 C C . TRP A 1 133 ? -22.194 5.828 6.093 1.00 94.12 133 TRP A C 1
ATOM 1100 O O . TRP A 1 133 ? -21.994 7.008 6.373 1.00 94.12 133 TRP A O 1
ATOM 1110 N N . ASN A 1 134 ? -23.332 5.416 5.531 1.00 93.69 134 ASN A N 1
ATOM 1111 C CA . ASN A 1 134 ? -24.407 6.356 5.229 1.00 93.69 134 ASN A CA 1
ATOM 1112 C C . ASN A 1 134 ? -24.996 6.986 6.508 1.00 93.69 134 ASN A C 1
ATOM 1114 O O . ASN A 1 134 ? -24.990 6.398 7.595 1.00 93.69 134 ASN A O 1
ATOM 1118 N N . ASN A 1 135 ? -25.578 8.177 6.352 1.00 93.75 135 ASN A N 1
ATOM 1119 C CA . ASN A 1 135 ? -26.120 8.972 7.458 1.00 93.75 135 ASN A CA 1
ATOM 1120 C C . ASN A 1 135 ? -27.173 8.233 8.298 1.00 93.75 135 ASN A C 1
ATOM 1122 O O . ASN A 1 135 ? -27.254 8.456 9.505 1.00 93.75 135 ASN A O 1
ATOM 1126 N N . ASN A 1 136 ? -27.971 7.351 7.691 1.00 95.50 136 ASN A N 1
ATOM 1127 C CA . ASN A 1 136 ? -28.984 6.584 8.417 1.00 95.50 136 ASN A CA 1
ATOM 1128 C C . ASN A 1 136 ? -28.340 5.545 9.340 1.00 95.50 136 ASN A C 1
ATOM 1130 O O . ASN A 1 136 ? -28.723 5.443 10.502 1.00 95.50 136 ASN A O 1
ATOM 1134 N N . SER A 1 137 ? -27.316 4.842 8.854 1.00 95.38 137 SER A N 1
ATOM 1135 C CA . SER A 1 137 ? -26.553 3.868 9.642 1.00 95.38 137 SER A CA 1
ATOM 1136 C C . SER A 1 137 ? -25.844 4.555 10.812 1.00 95.38 137 SER A C 1
ATOM 1138 O O . SER A 1 137 ? -25.896 4.074 11.941 1.00 95.38 137 SER A O 1
ATOM 1140 N N . ILE A 1 138 ? -25.252 5.731 10.572 1.00 96.31 138 ILE A N 1
ATOM 1141 C CA . ILE A 1 138 ? -24.635 6.553 11.623 1.00 96.31 138 ILE A CA 1
ATOM 1142 C C . ILE A 1 138 ? -25.655 6.917 12.710 1.00 96.31 138 ILE A C 1
ATOM 1144 O O . ILE A 1 138 ? -25.376 6.704 13.889 1.00 96.31 138 ILE A O 1
ATOM 1148 N N . LYS A 1 139 ? -26.844 7.409 12.333 1.00 96.06 139 LYS A N 1
ATOM 1149 C CA . LYS A 1 139 ? -27.906 7.768 13.289 1.00 96.06 139 LYS A CA 1
ATOM 1150 C C . LYS A 1 139 ? -28.363 6.571 14.123 1.00 96.06 139 LYS A C 1
ATOM 1152 O O . LYS A 1 139 ? -28.417 6.672 15.345 1.00 96.06 139 LYS A O 1
ATOM 1157 N N . GLN A 1 140 ? -28.625 5.433 13.479 1.00 96.88 140 GLN A N 1
ATOM 1158 C CA . GLN A 1 140 ? -29.048 4.204 14.160 1.00 96.88 140 GLN A CA 1
ATOM 1159 C C . GLN A 1 140 ? -28.018 3.747 15.203 1.00 96.88 140 GLN A C 1
ATOM 1161 O O . GLN A 1 140 ? -28.370 3.395 16.330 1.00 96.88 140 GLN A O 1
ATOM 1166 N N . VAL A 1 141 ? -26.729 3.795 14.860 1.00 96.31 141 VAL A N 1
ATOM 1167 C CA . VAL A 1 141 ? -25.655 3.409 15.782 1.00 96.31 141 VAL A CA 1
ATOM 1168 C C . VAL A 1 141 ? -25.486 4.439 16.908 1.00 96.31 141 VAL A C 1
ATOM 1170 O O . VAL A 1 141 ? -25.298 4.052 18.062 1.00 96.31 141 VAL A O 1
ATOM 1173 N N . GLU A 1 142 ? -25.596 5.741 16.623 1.00 96.31 142 GLU A N 1
ATOM 1174 C CA . GLU A 1 142 ? -25.556 6.800 17.644 1.00 96.31 142 GLU A CA 1
ATOM 1175 C C . GLU A 1 142 ? -26.691 6.657 18.677 1.00 96.31 142 GLU A C 1
ATOM 1177 O O . GLU A 1 142 ? -26.453 6.809 19.881 1.00 96.31 142 GLU A O 1
ATOM 1182 N N . GLU A 1 143 ? -27.900 6.302 18.234 1.00 96.88 143 GLU A N 1
ATOM 1183 C CA . GLU A 1 143 ? -29.040 5.996 19.106 1.00 96.88 143 GLU A CA 1
ATOM 1184 C C . GLU A 1 143 ? -28.783 4.749 19.965 1.00 96.88 143 GLU A C 1
ATOM 1186 O O . GLU A 1 143 ? -28.948 4.796 21.189 1.00 96.88 143 GLU A O 1
ATOM 1191 N N . ALA A 1 144 ? -28.291 3.663 19.361 1.00 97.25 144 ALA A N 1
ATOM 1192 C CA . ALA A 1 144 ? -27.956 2.432 20.077 1.00 97.25 144 ALA A CA 1
ATOM 1193 C C . ALA A 1 144 ? -26.885 2.657 21.162 1.00 97.25 144 ALA A C 1
ATOM 1195 O O . ALA A 1 144 ? -26.990 2.142 22.277 1.00 97.25 144 ALA A O 1
ATOM 1196 N N . ILE A 1 145 ? -25.876 3.488 20.887 1.00 96.88 145 ILE A N 1
ATOM 1197 C CA . ILE A 1 145 ? -24.815 3.810 21.855 1.00 96.88 145 ILE A CA 1
ATOM 1198 C C . ILE A 1 145 ? -25.339 4.619 23.031 1.00 96.88 145 ILE A C 1
ATOM 1200 O O . ILE A 1 145 ? -24.829 4.479 24.146 1.00 96.88 145 ILE A O 1
ATOM 1204 N N . LYS A 1 146 ? -26.340 5.476 22.811 1.00 96.31 146 LYS A N 1
ATOM 1205 C CA . LYS A 1 146 ? -26.971 6.222 23.901 1.00 96.31 146 LYS A CA 1
ATOM 1206 C C . LYS A 1 146 ? -27.599 5.257 24.906 1.00 96.31 146 LYS A C 1
ATOM 1208 O O . LYS A 1 146 ? -27.293 5.363 26.093 1.00 96.31 146 LYS A O 1
ATOM 1213 N N . LEU A 1 147 ? -28.375 4.287 24.415 1.00 96.81 147 LEU A N 1
ATOM 1214 C CA . LEU A 1 147 ? -28.989 3.238 25.234 1.00 96.81 147 LEU A CA 1
ATOM 1215 C C . LEU A 1 147 ? -27.925 2.402 25.956 1.00 96.81 147 LEU A C 1
ATOM 1217 O O . LEU A 1 147 ? -27.948 2.291 27.181 1.00 96.81 147 LEU A O 1
ATOM 1221 N N . PHE A 1 148 ? -26.921 1.923 25.219 1.00 97.56 148 PHE A N 1
ATOM 1222 C CA . PHE A 1 148 ? -25.818 1.146 25.783 1.00 97.56 148 PHE A CA 1
ATOM 1223 C C . PHE A 1 148 ? -25.077 1.898 26.902 1.00 97.56 148 PHE A C 1
ATOM 1225 O O . PHE A 1 148 ? -24.813 1.346 27.968 1.00 97.56 148 PHE A O 1
ATOM 1232 N N . ASN A 1 149 ? -24.772 3.185 26.711 1.00 97.56 149 ASN A N 1
ATOM 1233 C CA . ASN A 1 149 ? -24.112 4.003 27.731 1.00 97.56 149 ASN A CA 1
ATOM 1234 C C . ASN A 1 149 ? -24.971 4.175 28.991 1.00 97.56 149 ASN A C 1
ATOM 1236 O O . ASN A 1 149 ? -24.427 4.242 30.097 1.00 97.56 149 ASN A O 1
ATOM 1240 N N . ASP A 1 150 ? -26.292 4.261 28.846 1.00 97.38 150 ASP A N 1
ATOM 1241 C CA . ASP A 1 150 ? -27.200 4.350 29.986 1.00 97.38 150 ASP A CA 1
ATOM 1242 C C . ASP A 1 150 ? -27.237 3.040 30.782 1.00 97.38 150 ASP A C 1
ATOM 1244 O O . ASP A 1 150 ? -27.202 3.079 32.015 1.00 97.38 150 ASP A O 1
ATOM 1248 N N . ASP A 1 151 ? -27.161 1.887 30.120 1.00 97.62 151 ASP A N 1
ATOM 1249 C CA . ASP A 1 151 ? -27.016 0.599 30.803 1.00 97.62 151 ASP A CA 1
ATOM 1250 C C . ASP A 1 151 ? -25.655 0.459 31.496 1.00 97.62 151 ASP A C 1
ATOM 1252 O O . ASP A 1 151 ? -25.588 0.076 32.669 1.00 97.62 151 ASP A O 1
ATOM 1256 N N . LEU A 1 152 ? -24.564 0.897 30.859 1.00 97.19 152 LEU A N 1
ATOM 1257 C CA . LEU A 1 152 ? -23.253 0.932 31.515 1.00 97.19 152 LEU A CA 1
ATOM 1258 C C . LEU A 1 152 ? -23.233 1.864 32.737 1.00 97.19 152 LEU A C 1
ATOM 1260 O O . LEU A 1 152 ? -22.542 1.581 33.717 1.00 97.19 152 LEU A O 1
ATOM 1264 N N . LYS A 1 153 ? -23.975 2.983 32.726 1.00 97.31 153 LYS A N 1
ATOM 1265 C CA . LYS A 1 153 ? -24.121 3.846 33.914 1.00 97.31 153 LYS A CA 1
ATOM 1266 C C . LYS A 1 153 ? -24.787 3.099 35.070 1.00 97.31 153 LYS A C 1
ATOM 1268 O O . LYS A 1 153 ? -24.329 3.263 36.201 1.00 97.31 153 LYS A O 1
ATOM 1273 N N . LYS A 1 154 ? -25.819 2.288 34.801 1.00 96.62 154 LYS A N 1
ATOM 1274 C CA . LYS A 1 154 ? -26.489 1.466 35.825 1.00 96.62 154 LYS A CA 1
ATOM 1275 C C . LYS A 1 154 ? -25.517 0.451 36.428 1.00 96.62 154 LYS A C 1
ATOM 1277 O O . LYS A 1 154 ? -25.421 0.373 37.649 1.00 96.62 154 LYS A O 1
ATOM 1282 N N . ILE A 1 155 ? -24.729 -0.235 35.595 1.00 95.94 155 ILE A N 1
ATOM 1283 C CA . ILE A 1 155 ? -23.703 -1.190 36.053 1.00 95.94 155 ILE A CA 1
ATOM 1284 C C . ILE A 1 155 ? -22.665 -0.496 36.942 1.00 95.94 155 ILE A C 1
ATOM 1286 O O . ILE A 1 155 ? -22.395 -0.959 38.045 1.00 95.94 155 ILE A O 1
ATOM 1290 N N . VAL A 1 156 ? -22.130 0.654 36.512 1.00 96.31 156 VAL A N 1
ATOM 1291 C CA . VAL A 1 156 ? -21.156 1.419 37.312 1.00 96.31 156 VAL A CA 1
ATOM 1292 C C . VAL A 1 156 ? -21.744 1.820 38.669 1.00 96.31 156 VAL A C 1
ATOM 1294 O O . VAL A 1 156 ? -21.058 1.703 39.682 1.00 96.31 156 VAL A O 1
ATOM 1297 N N . LYS A 1 157 ? -23.008 2.263 38.708 1.00 95.25 157 LYS A N 1
ATOM 1298 C CA . LYS A 1 157 ? -23.691 2.624 39.960 1.00 95.25 157 LYS A CA 1
ATOM 1299 C C . LYS A 1 157 ? -23.868 1.408 40.875 1.00 95.25 157 LYS A C 1
ATOM 1301 O O . LYS A 1 157 ? -23.612 1.506 42.071 1.00 95.25 157 LYS A O 1
ATOM 1306 N N . ASN A 1 158 ? -24.255 0.260 40.322 1.00 94.88 158 ASN A N 1
ATOM 1307 C CA . ASN A 1 158 ? -24.411 -0.976 41.087 1.00 94.88 158 ASN A CA 1
ATOM 1308 C C . ASN A 1 158 ? -23.074 -1.462 41.660 1.00 94.88 158 ASN A C 1
ATOM 1310 O O . ASN A 1 158 ? -23.014 -1.787 42.841 1.00 94.88 158 ASN A O 1
ATOM 1314 N N . ASN A 1 159 ? -21.995 -1.424 40.873 1.00 94.75 159 ASN A N 1
ATOM 1315 C CA . ASN A 1 159 ? -20.657 -1.791 41.341 1.00 94.75 159 ASN A CA 1
ATOM 1316 C C . ASN A 1 159 ? -20.185 -0.886 42.486 1.00 94.75 159 ASN A C 1
ATOM 1318 O O . ASN A 1 159 ? -19.631 -1.374 43.467 1.00 94.75 159 ASN A O 1
ATOM 1322 N N . GLN A 1 160 ? -20.451 0.423 42.396 1.00 91.06 160 GLN A N 1
ATOM 1323 C CA . GLN A 1 160 ? -20.143 1.376 43.467 1.00 91.06 160 GLN A CA 1
ATOM 1324 C C . GLN A 1 160 ? -20.936 1.083 44.745 1.00 91.06 160 GLN A C 1
ATOM 1326 O O . GLN A 1 160 ? -20.358 1.064 45.829 1.00 91.06 160 GLN A O 1
ATOM 1331 N N . ASN A 1 161 ? -22.239 0.823 44.617 1.00 91.25 161 ASN A N 1
ATOM 1332 C CA . ASN A 1 161 ? -23.114 0.549 45.756 1.00 91.25 161 ASN A CA 1
ATOM 1333 C C . ASN A 1 161 ? -22.765 -0.771 46.458 1.00 91.25 161 ASN A C 1
ATOM 1335 O O . ASN A 1 161 ? -22.741 -0.828 47.683 1.00 91.25 161 ASN A O 1
ATOM 1339 N N . LEU A 1 162 ? -22.489 -1.823 45.685 1.00 92.94 162 LEU A N 1
ATOM 1340 C CA . LEU A 1 162 ? -22.211 -3.169 46.191 1.00 92.94 162 LEU A CA 1
ATOM 1341 C C . LEU A 1 162 ? -20.719 -3.412 46.474 1.00 92.94 162 LEU A C 1
ATOM 1343 O O . LEU A 1 162 ? -20.355 -4.505 46.895 1.00 92.94 162 LEU A O 1
ATOM 1347 N N . LYS A 1 163 ? -19.858 -2.407 46.245 1.00 90.06 163 LYS A N 1
ATOM 1348 C CA . LYS A 1 163 ? -18.389 -2.500 46.343 1.00 90.06 163 LYS A CA 1
ATOM 1349 C C . LYS A 1 163 ? -17.809 -3.678 45.542 1.00 90.06 163 LYS A C 1
ATOM 1351 O O . LYS A 1 163 ? -16.864 -4.327 45.978 1.00 90.06 163 LYS A O 1
ATOM 1356 N N . ILE A 1 164 ? -18.379 -3.938 44.366 1.00 92.56 164 ILE A N 1
ATOM 1357 C CA . ILE A 1 164 ? -17.932 -4.995 43.452 1.00 92.56 164 ILE A CA 1
ATOM 1358 C C . ILE A 1 164 ? -16.804 -4.445 42.578 1.00 92.56 164 ILE A C 1
ATOM 1360 O O . ILE A 1 164 ? -16.933 -3.373 41.977 1.00 92.56 164 ILE A O 1
ATOM 1364 N N . GLU A 1 165 ? -15.706 -5.189 42.483 1.00 90.56 165 GLU A N 1
ATOM 1365 C CA . GLU A 1 165 ? -14.631 -4.900 41.538 1.00 90.56 165 GLU A CA 1
ATOM 1366 C C . GLU A 1 165 ? -15.118 -5.108 40.094 1.00 90.56 165 GLU A C 1
ATOM 1368 O O . GLU A 1 165 ? -15.732 -6.121 39.766 1.00 90.56 165 GLU A O 1
ATOM 1373 N N . GLY A 1 166 ? -14.876 -4.135 39.211 1.00 90.38 166 GLY A N 1
ATOM 1374 C CA . GLY A 1 166 ? -15.326 -4.231 37.824 1.00 90.38 166 GLY A CA 1
ATOM 1375 C C . GLY A 1 166 ? -15.336 -2.901 37.081 1.00 90.38 166 GLY A C 1
ATOM 1376 O O . GLY A 1 166 ? -14.510 -2.017 37.314 1.00 90.38 166 GLY A O 1
ATOM 1377 N N . LEU A 1 167 ? -16.280 -2.751 36.147 1.00 93.69 167 LEU A N 1
ATOM 1378 C CA . LEU A 1 167 ? -16.394 -1.559 35.307 1.00 93.69 167 LEU A CA 1
ATOM 1379 C C . LEU A 1 167 ? -16.523 -0.284 36.156 1.00 93.69 167 LEU A C 1
ATOM 1381 O O . LEU A 1 167 ? -17.465 -0.127 36.932 1.00 93.69 167 LEU A O 1
ATOM 1385 N N . THR A 1 168 ? -15.601 0.657 35.946 1.00 94.88 168 THR A N 1
ATOM 1386 C CA . THR A 1 168 ? -15.584 1.963 36.616 1.00 94.88 168 THR A CA 1
ATOM 1387 C C . THR A 1 168 ? -16.092 3.077 35.704 1.00 94.88 168 THR A C 1
ATOM 1389 O O . THR A 1 168 ? -16.118 2.956 34.475 1.00 94.88 168 THR A O 1
ATOM 1392 N N . GLY A 1 169 ? -16.419 4.234 36.290 1.00 94.50 169 GLY A N 1
ATOM 1393 C CA . GLY A 1 169 ? -16.766 5.431 35.520 1.00 94.50 169 GLY A CA 1
ATOM 1394 C C . GLY A 1 169 ? -15.659 5.884 34.556 1.00 94.50 169 GLY A C 1
ATOM 1395 O O . GLY A 1 169 ? -15.973 6.393 33.479 1.00 94.50 169 GLY A O 1
ATOM 1396 N N . LYS A 1 170 ? -14.380 5.663 34.903 1.00 95.12 170 LYS A N 1
ATOM 1397 C CA . LYS A 1 170 ? -13.224 5.960 34.039 1.00 95.12 170 LYS A CA 1
ATOM 1398 C C . LYS A 1 170 ? -13.204 5.035 32.822 1.00 95.12 170 LYS A C 1
ATOM 1400 O O . LYS A 1 170 ? -13.190 5.524 31.694 1.00 95.12 170 LYS A O 1
ATOM 1405 N N . ASN A 1 171 ? -13.291 3.724 33.044 1.00 93.75 171 ASN A N 1
ATOM 1406 C CA . ASN A 1 171 ? -13.246 2.731 31.968 1.00 93.75 171 ASN A CA 1
ATOM 1407 C C . ASN A 1 171 ? -14.467 2.854 31.043 1.00 93.75 171 ASN A C 1
ATOM 1409 O O . ASN A 1 171 ? -14.307 2.845 29.825 1.00 93.75 171 ASN A O 1
ATOM 1413 N N . ARG A 1 172 ? -15.664 3.108 31.597 1.00 96.44 172 ARG A N 1
ATOM 1414 C CA . ARG A 1 172 ? -16.870 3.423 30.811 1.00 96.44 172 ARG A CA 1
ATOM 1415 C C . ARG A 1 172 ? -16.657 4.633 29.901 1.00 96.44 172 ARG A C 1
ATOM 1417 O O . ARG A 1 172 ? -16.952 4.567 28.714 1.00 96.44 172 ARG A O 1
ATOM 1424 N N . LYS A 1 173 ? -16.178 5.757 30.453 1.00 97.31 173 LYS A N 1
ATOM 1425 C CA . LYS A 1 173 ? -15.931 6.980 29.667 1.00 97.31 173 LYS A CA 1
ATOM 1426 C C . LYS A 1 173 ? -14.920 6.723 28.546 1.00 97.31 173 LYS A C 1
ATOM 1428 O O . LYS A 1 173 ? -15.144 7.204 27.442 1.00 97.31 173 LYS A O 1
ATOM 1433 N N . SER A 1 174 ? -13.865 5.955 28.825 1.00 97.50 174 SER A N 1
ATOM 1434 C CA . SER A 1 174 ? -12.867 5.553 27.828 1.00 97.50 174 SER A CA 1
ATOM 1435 C C . SER A 1 174 ? -13.495 4.745 26.688 1.00 97.50 174 SER A C 1
ATOM 1437 O O . SER A 1 174 ? -13.372 5.132 25.533 1.00 97.50 174 SER A O 1
ATOM 1439 N N . LEU A 1 175 ? -14.267 3.698 27.006 1.00 96.94 175 LEU A N 1
ATOM 1440 C CA . LEU A 1 175 ? -14.951 2.867 26.010 1.00 96.94 175 LEU A CA 1
ATOM 1441 C C . LEU A 1 175 ? -15.898 3.687 25.123 1.00 96.94 175 LEU A C 1
ATOM 1443 O O . LEU A 1 175 ? -15.817 3.618 23.900 1.00 96.94 175 LEU A O 1
ATOM 1447 N N . ILE A 1 176 ? -16.769 4.500 25.730 1.00 97.56 176 ILE A N 1
ATOM 1448 C CA . ILE A 1 176 ? -17.717 5.333 24.977 1.00 97.56 176 ILE A CA 1
ATOM 1449 C C . ILE A 1 176 ? -16.985 6.344 24.093 1.00 97.56 176 ILE A C 1
ATOM 1451 O O . ILE A 1 176 ? -17.440 6.616 22.983 1.00 97.56 176 ILE A O 1
ATOM 1455 N N . LYS A 1 177 ? -15.855 6.888 24.556 1.00 97.62 177 LYS A N 1
ATOM 1456 C CA . LYS A 1 177 ? -15.012 7.755 23.732 1.00 97.62 177 LYS A CA 1
ATOM 1457 C C . LYS A 1 177 ? -14.470 6.993 22.519 1.00 97.62 177 LYS A C 1
ATOM 1459 O O . LYS A 1 177 ? -14.681 7.457 21.407 1.00 97.62 177 LYS A O 1
ATOM 1464 N N . SER A 1 178 ? -13.883 5.810 22.710 1.00 97.25 178 SER A N 1
ATOM 1465 C CA . SER A 1 178 ? -13.360 4.990 21.608 1.00 97.25 178 SER A CA 1
ATOM 1466 C C . SER A 1 178 ? -14.428 4.646 20.567 1.00 97.25 178 SER A C 1
ATOM 1468 O O . SER A 1 178 ? -14.166 4.734 19.370 1.00 97.25 178 SER A O 1
ATOM 1470 N N . ILE A 1 179 ? -15.647 4.309 21.005 1.00 96.44 179 ILE A N 1
ATOM 1471 C CA . ILE A 1 179 ? -16.761 4.023 20.091 1.00 96.44 179 ILE A CA 1
ATOM 1472 C C . ILE A 1 179 ? -17.162 5.287 19.312 1.00 96.44 179 ILE A C 1
ATOM 1474 O O . ILE A 1 179 ? -17.321 5.236 18.095 1.00 96.44 179 ILE A O 1
ATOM 1478 N N . LYS A 1 180 ? -17.295 6.439 19.982 1.00 95.75 180 LYS A N 1
ATOM 1479 C CA . LYS A 1 180 ? -17.629 7.710 19.313 1.00 95.75 18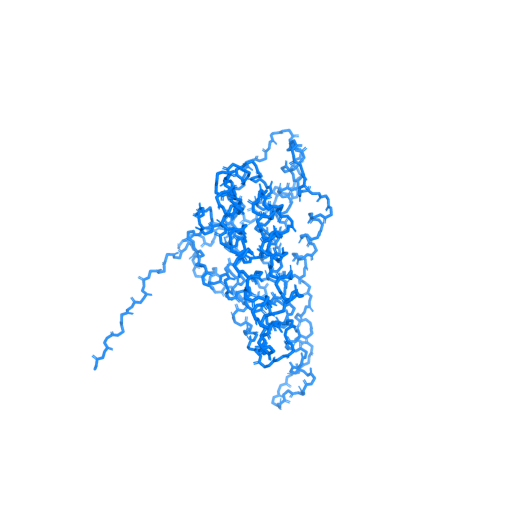0 LYS A CA 1
ATOM 1480 C C . LYS A 1 180 ? -16.559 8.140 18.313 1.00 95.75 180 LYS A C 1
ATOM 1482 O O . LYS A 1 180 ? -16.901 8.591 17.223 1.00 95.75 180 LYS A O 1
ATOM 1487 N N . ASP A 1 181 ? -15.289 7.982 18.668 1.00 95.69 181 ASP A N 1
ATOM 1488 C CA . ASP A 1 181 ? -14.164 8.291 17.787 1.00 95.69 181 ASP A CA 1
ATOM 1489 C C . ASP A 1 181 ? -14.169 7.367 16.557 1.00 95.69 181 ASP A C 1
ATOM 1491 O O . ASP A 1 181 ? -13.939 7.833 15.441 1.00 95.69 181 ASP A O 1
ATOM 1495 N N . PHE A 1 182 ? -14.504 6.082 16.727 1.00 93.75 182 PHE A N 1
ATOM 1496 C CA . PHE A 1 182 ? -14.692 5.149 15.613 1.00 93.75 182 PHE A CA 1
ATOM 1497 C C . PHE A 1 182 ? -15.829 5.586 14.678 1.00 93.75 182 PHE A C 1
ATOM 1499 O O . PHE A 1 182 ? -15.611 5.684 13.474 1.00 93.75 182 PHE A O 1
ATOM 1506 N N . ILE A 1 183 ? -17.011 5.920 15.209 1.00 94.38 183 ILE A N 1
ATOM 1507 C CA . ILE A 1 183 ? -18.132 6.409 14.384 1.00 94.38 183 ILE A CA 1
ATOM 1508 C C . ILE A 1 183 ? -17.739 7.674 13.638 1.00 94.38 183 ILE A C 1
ATOM 1510 O O . ILE A 1 183 ? -18.036 7.794 12.456 1.00 94.38 183 ILE A O 1
ATOM 1514 N N . LYS A 1 184 ? -17.061 8.614 14.310 1.00 93.12 184 LYS A N 1
ATOM 1515 C CA . LYS A 1 184 ? -16.601 9.855 13.682 1.00 93.12 184 LYS A CA 1
ATOM 1516 C C . LYS A 1 184 ? -15.736 9.555 12.458 1.00 93.12 184 LYS A C 1
ATOM 1518 O O . LYS A 1 184 ? -15.967 10.151 11.416 1.00 93.12 184 LYS A O 1
ATOM 1523 N N . LYS A 1 185 ? -14.809 8.595 12.561 1.00 91.44 185 LYS A N 1
ATOM 1524 C CA . LYS A 1 185 ? -13.989 8.145 11.423 1.00 91.44 185 LYS A CA 1
ATOM 1525 C C . LYS A 1 185 ? -14.813 7.524 10.292 1.00 91.44 185 LYS A C 1
ATOM 1527 O O . LYS A 1 185 ? -14.391 7.601 9.153 1.00 91.44 185 LYS A O 1
ATOM 1532 N N . LYS A 1 186 ? -15.965 6.917 10.593 1.00 93.88 186 LYS A N 1
ATOM 1533 C CA . LYS A 1 186 ? -16.868 6.318 9.598 1.00 93.88 186 LYS A CA 1
ATOM 1534 C C . LYS A 1 186 ? -17.829 7.314 8.943 1.00 93.88 186 LYS A C 1
ATOM 1536 O O . LYS A 1 186 ? -18.549 6.916 8.037 1.00 93.88 186 LYS A O 1
ATOM 1541 N N . LYS A 1 187 ? -17.857 8.586 9.361 1.00 92.81 187 LYS A N 1
ATOM 1542 C CA . LYS A 1 187 ? -18.691 9.621 8.712 1.00 92.81 187 LYS A CA 1
ATOM 1543 C C . LYS A 1 187 ? -18.096 10.144 7.409 1.00 92.81 187 LYS A C 1
ATOM 1545 O O . LYS A 1 187 ? -18.829 10.677 6.587 1.00 92.81 187 LYS A O 1
ATOM 1550 N N . GLU A 1 188 ? -16.787 10.024 7.250 1.00 91.00 188 GLU A N 1
ATOM 1551 C CA . GLU A 1 188 ? -16.039 10.585 6.132 1.00 91.00 188 GLU A CA 1
ATOM 1552 C C . GLU A 1 188 ? -15.288 9.463 5.420 1.00 91.00 188 GLU A C 1
ATOM 1554 O O . GLU A 1 188 ? -14.903 8.465 6.036 1.00 91.00 188 GLU A O 1
ATOM 1559 N N . ILE A 1 189 ? -15.090 9.627 4.115 1.00 90.56 189 ILE A N 1
ATOM 1560 C CA . ILE A 1 189 ? -14.247 8.723 3.336 1.00 90.56 189 ILE A CA 1
ATOM 1561 C C . ILE A 1 189 ? -12.799 8.888 3.830 1.00 90.56 189 ILE A C 1
ATOM 1563 O O . ILE A 1 189 ? -12.336 10.024 3.981 1.00 90.56 189 ILE A O 1
ATOM 1567 N N . PRO A 1 190 ? -12.070 7.794 4.121 1.00 92.00 190 PRO A N 1
ATOM 1568 C CA . PRO A 1 190 ? -10.685 7.885 4.559 1.00 92.00 190 PRO A CA 1
ATOM 1569 C C . PRO A 1 190 ? -9.809 8.620 3.537 1.00 92.00 190 PRO A C 1
ATOM 1571 O O . PRO A 1 190 ? -9.816 8.309 2.351 1.00 92.00 190 PRO A O 1
ATOM 1574 N N . SER A 1 191 ? -9.015 9.577 4.009 1.00 91.75 191 SER A N 1
ATOM 1575 C CA . SER A 1 191 ? -8.000 10.257 3.194 1.00 91.75 191 SER A CA 1
ATOM 1576 C C . SER A 1 191 ? -6.952 9.256 2.702 1.00 91.75 191 SER A C 1
ATOM 1578 O O . SER A 1 191 ? -6.411 8.522 3.530 1.00 91.75 191 SER A O 1
ATOM 1580 N N . ILE A 1 192 ? -6.622 9.261 1.404 1.00 92.56 192 ILE A N 1
ATOM 1581 C CA . ILE A 1 192 ? -5.753 8.251 0.761 1.00 92.56 192 ILE A CA 1
ATOM 1582 C C . ILE A 1 192 ? -4.410 8.085 1.491 1.00 92.56 192 ILE A C 1
ATOM 1584 O O . ILE A 1 192 ? -3.999 6.971 1.804 1.00 92.56 192 ILE A O 1
ATOM 1588 N N . ASN A 1 193 ? -3.765 9.192 1.864 1.00 88.62 193 ASN A N 1
ATOM 1589 C CA . ASN A 1 193 ? -2.486 9.202 2.588 1.00 88.62 193 ASN A CA 1
ATOM 1590 C C . ASN A 1 193 ? -2.539 8.662 4.035 1.00 88.62 193 ASN A C 1
ATOM 1592 O O . ASN A 1 193 ? -1.508 8.598 4.700 1.00 88.62 193 ASN A O 1
ATOM 1596 N N . LYS A 1 194 ? -3.727 8.335 4.555 1.00 90.06 194 LYS A N 1
ATOM 1597 C CA . LYS A 1 194 ? -3.930 7.750 5.891 1.00 90.06 194 LYS A CA 1
ATOM 1598 C C . LYS A 1 194 ? -4.368 6.288 5.838 1.00 90.06 194 LYS A C 1
ATOM 1600 O O . LYS A 1 194 ? -4.515 5.690 6.900 1.00 90.06 194 LYS A O 1
ATOM 1605 N N . ILE A 1 195 ? -4.607 5.739 4.647 1.00 92.50 195 ILE A N 1
ATOM 1606 C CA . ILE A 1 195 ? -5.037 4.352 4.4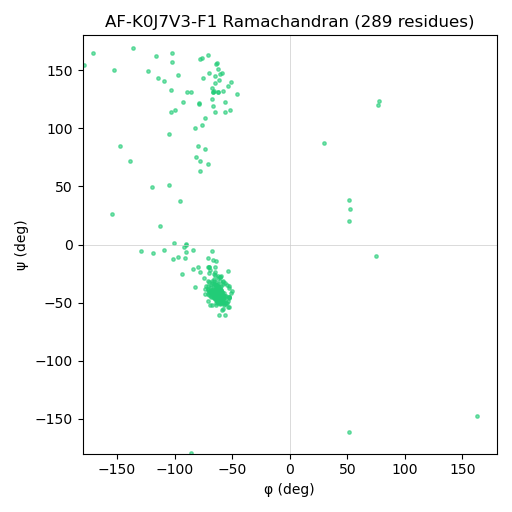74 1.00 92.50 195 ILE A CA 1
ATOM 1607 C C . ILE A 1 195 ? -3.812 3.450 4.607 1.00 92.50 195 ILE A C 1
ATOM 1609 O O . ILE A 1 195 ? -2.841 3.600 3.864 1.00 92.50 195 ILE A O 1
ATOM 1613 N N . MET A 1 196 ? -3.857 2.517 5.554 1.00 92.50 196 MET A N 1
ATOM 1614 C CA . MET A 1 196 ? -2.773 1.559 5.782 1.00 92.50 196 MET A CA 1
ATOM 1615 C C . MET A 1 196 ? -2.798 0.435 4.737 1.00 92.50 196 MET A C 1
ATOM 1617 O O . MET A 1 196 ? -3.849 0.130 4.176 1.00 92.50 196 MET A O 1
ATOM 1621 N N . LEU A 1 197 ? -1.682 -0.275 4.543 1.00 92.75 197 LEU A N 1
ATOM 1622 C CA . LEU A 1 197 ? -1.601 -1.405 3.607 1.00 92.75 197 LEU A CA 1
ATOM 1623 C C . LEU A 1 197 ? -2.724 -2.440 3.788 1.00 92.75 197 LEU A C 1
ATOM 1625 O O . LEU A 1 197 ? -3.272 -2.915 2.802 1.00 92.75 197 LEU A O 1
ATOM 1629 N N . SER A 1 198 ? -3.111 -2.759 5.027 1.00 91.88 198 SER A N 1
ATOM 1630 C CA . SER A 1 198 ? -4.239 -3.664 5.301 1.00 91.88 198 SER A CA 1
ATOM 1631 C C . SER A 1 198 ? -5.548 -3.185 4.675 1.00 91.88 198 SER A C 1
ATOM 1633 O O . SER A 1 198 ? -6.270 -3.947 4.048 1.00 91.88 198 SER A O 1
ATOM 1635 N N . GLU A 1 199 ? -5.829 -1.900 4.847 1.00 92.31 199 GLU A N 1
ATOM 1636 C CA . GLU A 1 199 ? -7.048 -1.248 4.393 1.00 92.31 199 GLU A CA 1
ATOM 1637 C C . GLU A 1 199 ? -7.054 -1.081 2.868 1.00 92.31 199 GLU A C 1
ATOM 1639 O O . GLU A 1 199 ? -8.095 -1.248 2.237 1.00 92.31 199 GLU A O 1
ATOM 1644 N N . LEU A 1 200 ? -5.886 -0.826 2.266 1.00 93.31 200 LEU A N 1
ATOM 1645 C CA . LEU A 1 200 ? -5.718 -0.812 0.812 1.00 93.31 200 LEU A CA 1
ATOM 1646 C C . LEU A 1 200 ? -5.981 -2.200 0.222 1.00 93.31 200 LEU A C 1
ATOM 1648 O O . LEU A 1 200 ? -6.750 -2.315 -0.728 1.00 93.31 200 LEU A O 1
ATOM 1652 N N . ILE A 1 201 ? -5.397 -3.259 0.794 1.00 90.38 201 ILE A N 1
ATOM 1653 C CA . ILE A 1 201 ? -5.650 -4.638 0.351 1.00 90.38 201 ILE A CA 1
ATOM 1654 C C . ILE A 1 201 ? -7.158 -4.922 0.380 1.00 90.38 201 ILE A C 1
ATOM 1656 O O . ILE A 1 201 ? -7.720 -5.331 -0.636 1.00 90.38 201 ILE A O 1
ATOM 1660 N N . ASP A 1 202 ? -7.828 -4.626 1.497 1.00 89.56 202 ASP A N 1
ATOM 1661 C CA . ASP A 1 202 ? -9.275 -4.818 1.635 1.00 89.56 202 ASP A CA 1
ATOM 1662 C C . ASP A 1 202 ? -10.071 -4.020 0.587 1.00 89.56 202 ASP A C 1
ATOM 1664 O O . ASP A 1 202 ? -11.004 -4.556 -0.018 1.00 89.56 202 ASP A O 1
ATOM 1668 N N . PHE A 1 203 ? -9.699 -2.759 0.334 1.00 91.44 203 PHE A N 1
ATOM 1669 C CA . PHE A 1 203 ? -10.328 -1.915 -0.686 1.00 91.44 203 PHE A CA 1
ATOM 1670 C C . PHE 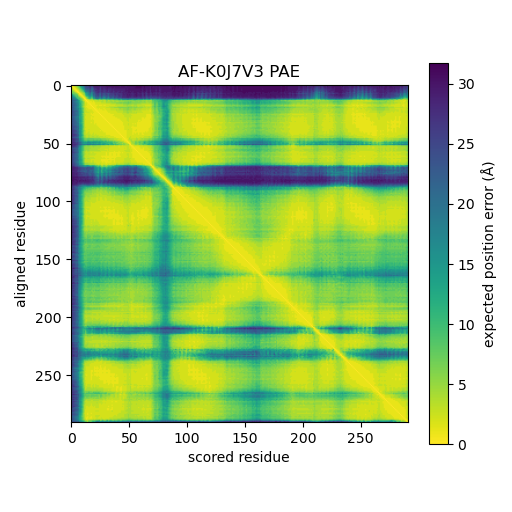A 1 203 ? -10.237 -2.535 -2.080 1.00 91.44 203 PHE A C 1
ATOM 1672 O O . PHE A 1 203 ? -11.265 -2.740 -2.735 1.00 91.44 203 PHE A O 1
ATOM 1679 N N . TYR A 1 204 ? -9.022 -2.835 -2.542 1.00 88.81 204 TYR A N 1
ATOM 1680 C CA . TYR A 1 204 ? -8.813 -3.315 -3.904 1.00 88.81 204 TYR A CA 1
ATOM 1681 C C . TYR A 1 204 ? -9.469 -4.694 -4.102 1.00 88.81 204 TYR A C 1
ATOM 1683 O O . TYR A 1 204 ? -9.959 -4.980 -5.197 1.00 88.81 204 TYR A O 1
ATOM 1691 N N . VAL A 1 205 ? -9.487 -5.549 -3.063 1.00 84.94 205 VAL A N 1
ATOM 1692 C CA . VAL A 1 205 ? -10.062 -6.905 -3.135 1.00 84.94 205 VAL A CA 1
ATOM 1693 C C . VAL A 1 205 ? -11.578 -6.808 -3.226 1.00 84.94 205 VAL A C 1
ATOM 1695 O O . VAL A 1 205 ? -12.180 -7.409 -4.117 1.00 84.94 205 VAL A O 1
ATOM 1698 N N . ALA A 1 206 ? -12.195 -6.012 -2.348 1.00 85.56 206 ALA A N 1
ATOM 1699 C CA . ALA A 1 206 ? -13.642 -5.826 -2.323 1.00 85.56 206 ALA A CA 1
ATOM 1700 C C . ALA A 1 206 ? -14.173 -5.240 -3.641 1.00 85.56 206 ALA A C 1
ATOM 1702 O O . ALA A 1 206 ? -15.220 -5.669 -4.127 1.00 85.56 206 ALA A O 1
ATOM 1703 N N . ASN A 1 207 ? -13.429 -4.307 -4.241 1.00 84.19 207 ASN A N 1
ATOM 1704 C CA . ASN A 1 207 ? -13.824 -3.632 -5.478 1.00 84.19 207 ASN A CA 1
ATOM 1705 C C . ASN A 1 207 ? -13.311 -4.322 -6.755 1.00 84.19 207 ASN A C 1
ATOM 1707 O O . ASN A 1 207 ? -13.627 -3.874 -7.852 1.00 84.19 207 ASN A O 1
ATOM 1711 N N . LYS A 1 208 ? -12.542 -5.416 -6.637 1.00 81.12 208 LYS A N 1
ATOM 1712 C CA . LYS A 1 208 ? -11.971 -6.180 -7.765 1.00 81.12 208 LYS A CA 1
ATOM 1713 C C . LYS A 1 208 ? -11.189 -5.322 -8.771 1.00 81.12 208 LYS A C 1
ATOM 1715 O O . LYS A 1 208 ? -11.140 -5.661 -9.952 1.00 81.12 208 LYS A O 1
ATOM 1720 N N . VAL A 1 209 ? -10.572 -4.235 -8.307 1.00 75.50 209 VAL A N 1
ATOM 1721 C CA . VAL A 1 209 ? -9.895 -3.264 -9.183 1.00 75.50 209 VAL A CA 1
ATOM 1722 C C . VAL A 1 209 ? -8.581 -3.847 -9.712 1.00 75.50 209 VAL A C 1
ATOM 1724 O O . VAL A 1 209 ? -8.281 -3.683 -10.886 1.00 75.50 209 VAL A O 1
ATOM 1727 N N . ILE A 1 210 ? -7.819 -4.604 -8.904 1.00 66.25 210 ILE A N 1
ATOM 1728 C CA . ILE A 1 210 ? -6.533 -5.178 -9.348 1.00 66.25 210 ILE A CA 1
ATOM 1729 C C . ILE A 1 210 ? -6.234 -6.532 -8.684 1.00 66.25 210 ILE A C 1
ATOM 1731 O O . ILE A 1 210 ? -5.515 -6.560 -7.699 1.00 66.25 210 ILE A O 1
ATOM 1735 N N . PHE A 1 211 ? -6.745 -7.661 -9.205 1.00 62.09 211 PHE A N 1
ATOM 1736 C CA . PHE A 1 211 ? -6.448 -9.004 -8.645 1.00 62.09 211 PHE A CA 1
ATOM 1737 C C . PHE A 1 211 ? -6.567 -10.188 -9.623 1.00 62.09 211 PHE A C 1
ATOM 1739 O O . PHE A 1 211 ? -6.810 -11.312 -9.194 1.00 62.09 211 PHE A O 1
ATOM 1746 N N . LYS A 1 212 ? -6.391 -10.009 -10.942 1.00 61.16 212 LYS A N 1
ATOM 1747 C CA . LYS A 1 212 ? -6.432 -11.190 -11.837 1.00 61.16 212 LYS A CA 1
ATOM 1748 C C . LYS A 1 212 ? -5.341 -12.225 -11.514 1.00 61.16 212 LYS A C 1
ATOM 1750 O O . LYS A 1 212 ? -5.577 -13.410 -11.729 1.00 61.16 212 LYS A O 1
ATOM 1755 N N . HIS A 1 213 ? -4.210 -11.783 -10.953 1.00 58.88 213 HIS A N 1
ATOM 1756 C CA . HIS A 1 213 ? -3.037 -12.630 -10.696 1.00 58.88 213 HIS A CA 1
ATOM 1757 C C . HIS A 1 213 ? -2.495 -12.556 -9.258 1.00 58.88 213 HIS A C 1
ATOM 1759 O O . HIS A 1 213 ? -1.632 -13.346 -8.911 1.00 58.88 213 HIS A O 1
ATOM 1765 N N . PHE A 1 214 ? -3.041 -11.675 -8.412 1.00 67.25 214 PHE A N 1
ATOM 1766 C CA . PHE A 1 214 ? -2.661 -11.543 -7.000 1.00 67.25 214 PHE A CA 1
ATOM 1767 C C . PHE A 1 214 ? -3.705 -12.195 -6.119 1.00 67.25 214 PHE A C 1
ATOM 1769 O O . PHE A 1 214 ? -4.893 -11.916 -6.277 1.00 67.25 214 PHE A O 1
ATOM 1776 N N . ASN A 1 215 ? -3.298 -13.009 -5.149 1.00 74.00 215 ASN A N 1
ATOM 1777 C CA . ASN A 1 215 ? -4.221 -13.424 -4.100 1.00 74.00 215 ASN A CA 1
ATOM 1778 C C . ASN A 1 215 ? -4.044 -12.550 -2.844 1.00 74.00 215 ASN A C 1
ATOM 1780 O O . ASN A 1 215 ? -2.951 -12.092 -2.512 1.00 74.00 215 ASN A O 1
ATOM 1784 N N . GLN A 1 216 ? -5.145 -12.298 -2.129 1.00 82.56 216 GLN A N 1
ATOM 1785 C CA . GLN A 1 216 ? -5.127 -11.515 -0.885 1.00 82.56 216 GLN A CA 1
ATOM 1786 C C . GLN A 1 216 ? -4.129 -12.090 0.134 1.00 82.56 216 GLN A C 1
ATOM 1788 O O . GLN A 1 216 ? -3.486 -11.336 0.861 1.00 82.56 216 GLN A O 1
ATOM 1793 N N . ALA A 1 217 ? -3.975 -13.418 0.170 1.00 85.25 217 ALA A N 1
ATOM 1794 C CA . ALA A 1 217 ? -3.072 -14.093 1.094 1.00 85.25 217 ALA A CA 1
ATOM 1795 C C . ALA A 1 217 ? -1.598 -13.711 0.861 1.00 85.25 217 ALA A C 1
ATOM 1797 O O . ALA A 1 217 ? -0.852 -13.570 1.824 1.00 85.25 217 ALA A O 1
ATOM 1798 N N . GLU A 1 218 ? -1.178 -13.481 -0.380 1.00 85.06 218 GLU A N 1
ATOM 1799 C CA . GLU A 1 218 ? 0.187 -13.086 -0.727 1.00 85.06 218 GLU A CA 1
ATOM 1800 C C . GLU A 1 218 ? 0.501 -11.653 -0.300 1.00 85.06 218 GLU A C 1
ATOM 1802 O O . GLU A 1 218 ? 1.554 -11.405 0.291 1.00 85.06 218 GLU A O 1
ATOM 1807 N N . LEU A 1 219 ? -0.429 -10.717 -0.506 1.00 85.94 219 LEU A N 1
ATOM 1808 C CA . LEU A 1 219 ? -0.265 -9.346 -0.009 1.00 85.94 219 LEU A CA 1
ATOM 1809 C C . LEU A 1 219 ? -0.229 -9.304 1.524 1.00 85.94 219 LEU A C 1
ATOM 1811 O O . LEU A 1 219 ? 0.539 -8.549 2.126 1.00 85.94 219 LEU A O 1
ATOM 1815 N N . GLU A 1 220 ? -1.019 -10.165 2.160 1.00 88.56 220 GLU A N 1
ATOM 1816 C CA . GLU A 1 220 ? -1.013 -10.352 3.605 1.00 88.56 220 GLU A CA 1
ATOM 1817 C C . GLU A 1 220 ? 0.323 -10.895 4.124 1.00 88.56 220 GLU A C 1
ATOM 1819 O O . GLU A 1 220 ? 0.777 -10.477 5.190 1.00 88.56 220 GLU A O 1
ATOM 1824 N N . VAL A 1 221 ? 1.015 -11.756 3.371 1.00 90.00 221 VAL A N 1
ATOM 1825 C CA . VAL A 1 221 ? 2.368 -12.207 3.732 1.00 90.00 221 VAL A CA 1
ATOM 1826 C C . VAL A 1 221 ? 3.354 -11.037 3.744 1.00 90.00 221 VAL A C 1
ATOM 1828 O O . VAL A 1 221 ? 4.043 -10.845 4.749 1.00 90.00 221 VAL A O 1
ATOM 1831 N N . ILE A 1 222 ? 3.371 -10.203 2.697 1.00 91.00 222 ILE A N 1
ATOM 1832 C CA . ILE A 1 222 ? 4.235 -9.008 2.633 1.00 91.00 222 ILE A CA 1
ATOM 1833 C C . ILE A 1 222 ? 3.945 -8.079 3.820 1.00 91.00 222 ILE A C 1
ATOM 1835 O O . ILE A 1 222 ? 4.864 -7.646 4.524 1.00 91.00 222 ILE A O 1
ATOM 1839 N N . ARG A 1 223 ? 2.660 -7.816 4.096 1.00 90.69 223 ARG A N 1
ATOM 1840 C CA . ARG A 1 223 ? 2.222 -7.000 5.238 1.00 90.69 223 ARG A CA 1
ATOM 1841 C C . ARG A 1 223 ? 2.703 -7.582 6.567 1.00 90.69 223 ARG A C 1
ATOM 1843 O O . ARG A 1 223 ? 3.211 -6.850 7.417 1.00 90.69 223 ARG A O 1
ATOM 1850 N N . ASN A 1 224 ? 2.542 -8.887 6.760 1.00 88.88 224 ASN A N 1
ATOM 1851 C CA . ASN A 1 224 ? 2.915 -9.564 7.996 1.00 88.88 224 ASN A CA 1
ATOM 1852 C C . ASN A 1 224 ? 4.427 -9.533 8.221 1.00 88.88 224 ASN A C 1
ATOM 1854 O O . ASN A 1 224 ? 4.851 -9.248 9.341 1.00 88.88 224 ASN A O 1
ATOM 1858 N N . TYR A 1 225 ? 5.242 -9.750 7.185 1.00 90.44 225 TYR A N 1
ATOM 1859 C CA . TYR A 1 225 ? 6.693 -9.638 7.323 1.00 90.44 225 TYR A CA 1
ATOM 1860 C C . TYR A 1 225 ? 7.136 -8.209 7.614 1.00 90.44 225 TYR A C 1
ATOM 1862 O O . TYR A 1 225 ? 7.876 -8.031 8.580 1.00 90.44 225 TYR A O 1
ATOM 1870 N N . ARG A 1 226 ? 6.608 -7.194 6.907 1.00 88.50 226 ARG A N 1
ATOM 1871 C CA . ARG A 1 226 ? 6.833 -5.772 7.240 1.00 88.50 226 ARG A CA 1
ATOM 1872 C C . ARG A 1 226 ? 6.491 -5.482 8.703 1.00 88.50 226 ARG A C 1
ATOM 1874 O O . ARG A 1 226 ? 7.269 -4.850 9.397 1.00 88.50 226 ARG A O 1
ATOM 1881 N N . ASN A 1 227 ? 5.357 -5.962 9.207 1.00 86.81 227 ASN A N 1
ATOM 1882 C CA . ASN A 1 227 ? 4.953 -5.700 10.591 1.00 86.81 227 ASN A CA 1
ATOM 1883 C C . ASN A 1 227 ? 5.822 -6.447 11.614 1.00 86.81 227 ASN A C 1
ATOM 1885 O O . ASN A 1 227 ? 6.111 -5.918 12.689 1.00 86.81 227 ASN A O 1
ATOM 1889 N N . ASN A 1 228 ? 6.252 -7.668 11.291 1.00 84.38 228 ASN A N 1
ATOM 1890 C CA . ASN A 1 228 ? 7.094 -8.472 12.171 1.00 84.38 228 ASN A CA 1
ATOM 1891 C C . ASN A 1 228 ? 8.485 -7.859 12.372 1.00 84.38 228 ASN A C 1
ATOM 1893 O O . ASN A 1 228 ? 9.063 -8.080 13.434 1.00 84.38 228 ASN A O 1
ATOM 1897 N N . VAL A 1 229 ? 8.998 -7.053 11.431 1.00 81.12 229 VAL A N 1
ATOM 1898 C CA . VAL A 1 229 ? 10.313 -6.404 11.594 1.00 81.12 229 VAL A CA 1
ATOM 1899 C C . VAL A 1 229 ? 10.358 -5.391 12.742 1.00 81.12 229 VAL A C 1
ATOM 1901 O O . VAL A 1 229 ? 11.427 -5.125 13.282 1.00 81.12 229 VAL A O 1
ATOM 1904 N N . HIS A 1 230 ? 9.207 -4.839 13.138 1.00 70.06 230 HIS A N 1
ATOM 1905 C CA . HIS A 1 230 ? 9.100 -3.849 14.212 1.00 70.06 230 HIS A CA 1
ATOM 1906 C C . HIS A 1 230 ? 8.882 -4.475 15.596 1.00 70.06 230 HIS A C 1
ATOM 1908 O O . HIS A 1 230 ? 8.869 -3.766 16.602 1.00 70.06 230 HIS A O 1
ATOM 1914 N N . LEU A 1 231 ? 8.685 -5.794 15.670 1.00 69.44 231 LEU A N 1
ATOM 1915 C CA . LEU A 1 231 ? 8.425 -6.492 16.922 1.00 69.44 231 LEU A CA 1
ATOM 1916 C C . LEU A 1 231 ? 9.737 -6.996 17.528 1.00 69.44 231 LEU A C 1
ATOM 1918 O O . LEU A 1 231 ? 10.443 -7.804 16.931 1.00 69.44 231 LEU A O 1
ATOM 1922 N N . PHE A 1 232 ? 10.029 -6.575 18.761 1.00 66.56 232 PHE A N 1
ATOM 1923 C CA . PHE A 1 232 ? 11.082 -7.177 19.578 1.00 66.56 232 PHE A CA 1
ATOM 1924 C C . PHE A 1 232 ? 10.601 -8.549 20.080 1.00 66.56 232 PHE A C 1
ATOM 1926 O O . PHE A 1 232 ? 10.036 -8.671 21.165 1.00 66.56 232 PHE A O 1
ATOM 1933 N N . GLY A 1 233 ? 10.728 -9.577 19.240 1.00 66.12 233 GLY A N 1
ATOM 1934 C CA . GLY A 1 233 ? 10.286 -10.934 19.549 1.00 66.12 233 GLY A CA 1
ATOM 1935 C C . GLY A 1 233 ? 10.741 -11.960 18.514 1.00 66.12 233 GLY A C 1
ATOM 1936 O O . GLY A 1 233 ? 11.152 -11.612 17.408 1.00 66.12 233 GLY A O 1
ATOM 1937 N N . ASP A 1 234 ? 10.656 -13.238 18.879 1.00 68.38 234 ASP A N 1
ATOM 1938 C CA . ASP A 1 234 ? 11.016 -14.354 18.002 1.00 68.38 234 ASP A CA 1
ATOM 1939 C C . ASP A 1 234 ? 9.897 -14.630 16.987 1.00 68.38 234 ASP A C 1
ATOM 1941 O O . ASP A 1 234 ? 9.106 -15.564 17.111 1.00 68.38 234 ASP A O 1
ATOM 1945 N N . LYS A 1 235 ? 9.758 -13.727 16.013 1.00 76.12 235 LYS A N 1
ATOM 1946 C CA . LYS A 1 235 ? 8.869 -13.910 14.867 1.00 76.12 235 LYS A CA 1
ATOM 1947 C C . LYS A 1 235 ? 9.670 -14.133 13.596 1.00 76.12 235 LYS A C 1
ATOM 1949 O O . LYS A 1 235 ? 10.687 -13.481 13.354 1.00 76.12 235 LYS A O 1
ATOM 1954 N N . MET A 1 236 ? 9.160 -15.040 12.767 1.00 77.69 236 MET A N 1
ATOM 1955 C CA . MET A 1 236 ? 9.728 -15.351 11.463 1.00 77.69 236 MET A CA 1
ATOM 1956 C C . MET A 1 236 ? 9.605 -14.142 10.526 1.00 77.69 236 MET A C 1
ATOM 1958 O O . MET A 1 236 ? 8.535 -13.537 10.404 1.00 77.69 236 MET A O 1
ATOM 1962 N N . ILE A 1 237 ? 10.711 -13.812 9.859 1.00 78.50 237 ILE A N 1
ATOM 1963 C CA . ILE A 1 237 ? 10.821 -12.714 8.890 1.00 78.50 237 ILE A CA 1
ATOM 1964 C C . ILE A 1 237 ? 11.222 -13.246 7.506 1.00 78.50 237 ILE A C 1
ATOM 1966 O O . ILE A 1 237 ? 12.168 -12.763 6.901 1.00 78.50 237 ILE A O 1
ATOM 1970 N N . GLY A 1 238 ? 10.519 -14.274 7.029 1.00 85.06 238 GLY A N 1
ATOM 1971 C CA . GLY A 1 238 ? 10.717 -14.871 5.706 1.00 85.06 238 GLY A CA 1
ATOM 1972 C C . GLY A 1 238 ? 12.163 -15.268 5.371 1.00 85.06 238 GLY A C 1
ATOM 1973 O O . GLY A 1 238 ? 13.024 -15.409 6.241 1.00 85.06 238 GLY A O 1
ATOM 1974 N N . SER A 1 239 ? 12.421 -15.442 4.080 1.00 87.44 239 SER A N 1
ATOM 1975 C CA . SER A 1 239 ? 13.705 -15.811 3.482 1.00 87.44 239 SER A CA 1
ATOM 1976 C C . SER A 1 239 ? 13.997 -14.957 2.243 1.00 87.44 239 SER A C 1
ATOM 1978 O O . SER A 1 239 ? 13.126 -14.249 1.740 1.00 87.44 239 SER A O 1
ATOM 1980 N N . TYR A 1 240 ? 15.226 -15.024 1.725 1.00 85.19 240 TYR A N 1
ATOM 1981 C CA . TYR A 1 240 ? 15.590 -14.339 0.478 1.00 85.19 240 TYR A CA 1
ATOM 1982 C C . TYR A 1 240 ? 14.857 -14.906 -0.748 1.00 85.19 240 TYR A C 1
ATOM 1984 O O . TYR A 1 240 ? 14.526 -14.152 -1.661 1.00 85.19 240 TYR A O 1
ATOM 1992 N N . ASP A 1 241 ? 14.544 -16.204 -0.747 1.00 87.44 241 ASP A N 1
ATOM 1993 C CA . ASP A 1 241 ? 13.729 -16.822 -1.798 1.00 87.44 241 ASP A CA 1
ATOM 1994 C C . ASP A 1 241 ? 12.299 -16.278 -1.769 1.00 87.44 241 ASP A C 1
ATOM 1996 O O . ASP A 1 241 ? 11.719 -15.974 -2.812 1.00 87.44 241 ASP A O 1
ATOM 2000 N N . GLU A 1 242 ? 11.746 -16.088 -0.568 1.00 91.00 242 GLU A N 1
ATOM 2001 C CA . GLU A 1 242 ? 10.450 -15.438 -0.398 1.00 91.00 242 GLU A CA 1
ATOM 2002 C C . GLU A 1 242 ? 10.500 -13.973 -0.829 1.00 91.00 242 GLU A C 1
ATOM 2004 O O . GLU A 1 242 ? 9.592 -13.548 -1.534 1.00 91.00 242 GLU A O 1
ATOM 2009 N N . ILE A 1 243 ? 11.560 -13.218 -0.512 1.00 90.50 243 ILE A N 1
ATOM 2010 C CA . ILE A 1 243 ? 11.735 -11.864 -1.063 1.00 90.50 243 ILE A CA 1
ATOM 2011 C C . ILE A 1 243 ? 11.649 -11.898 -2.584 1.00 90.50 243 ILE A C 1
ATOM 2013 O O . ILE A 1 243 ? 10.813 -11.201 -3.142 1.00 90.50 243 ILE A O 1
ATOM 2017 N N . ASN A 1 244 ? 12.437 -12.739 -3.258 1.00 90.88 244 ASN A N 1
ATOM 2018 C CA . ASN A 1 244 ? 12.422 -12.803 -4.719 1.00 90.88 244 ASN A CA 1
ATOM 2019 C C . ASN A 1 244 ? 11.035 -13.170 -5.265 1.00 90.88 244 ASN A C 1
ATOM 2021 O O . ASN A 1 244 ? 10.542 -12.537 -6.199 1.00 90.88 244 ASN A O 1
ATOM 2025 N N . LYS A 1 245 ? 10.377 -14.164 -4.655 1.00 92.25 245 LYS A N 1
ATOM 2026 C CA . LYS A 1 245 ? 9.008 -14.551 -5.007 1.00 92.25 245 LYS A CA 1
ATOM 2027 C C . LYS A 1 245 ? 8.067 -13.352 -4.895 1.00 92.25 245 LYS A C 1
ATOM 2029 O O . LYS A 1 245 ? 7.486 -12.943 -5.890 1.00 92.25 245 LYS A O 1
ATOM 2034 N N . PHE A 1 246 ? 7.938 -12.765 -3.709 1.00 92.88 246 PHE A N 1
ATOM 2035 C CA . PHE A 1 246 ? 6.991 -11.679 -3.459 1.00 92.88 246 PHE A CA 1
ATOM 2036 C C . PHE A 1 246 ? 7.368 -10.375 -4.177 1.00 92.88 246 PHE A C 1
ATOM 2038 O O . PHE A 1 246 ? 6.499 -9.555 -4.457 1.00 92.88 246 PHE A O 1
ATOM 2045 N N . SER A 1 247 ? 8.635 -10.193 -4.537 1.00 93.19 247 SER A N 1
ATOM 2046 C CA . SER A 1 247 ? 9.092 -9.122 -5.416 1.00 93.19 247 SER A CA 1
ATOM 2047 C C . SER A 1 247 ? 8.594 -9.300 -6.853 1.00 93.19 247 SER A C 1
ATOM 2049 O O . SER A 1 247 ? 8.070 -8.346 -7.421 1.00 93.19 247 SER A O 1
ATOM 2051 N N . LYS A 1 248 ? 8.672 -10.505 -7.435 1.00 92.56 248 LYS A N 1
ATOM 2052 C CA . LYS A 1 248 ? 8.046 -10.798 -8.746 1.00 92.56 248 LYS A CA 1
ATOM 2053 C C . LYS A 1 248 ? 6.551 -10.571 -8.704 1.00 92.56 248 LYS A C 1
ATOM 2055 O O . LYS A 1 248 ? 5.960 -10.089 -9.671 1.00 92.56 248 LYS A O 1
ATOM 2060 N N . GLU A 1 249 ? 5.965 -10.896 -7.561 1.00 91.06 249 GLU A N 1
ATOM 2061 C CA . GLU A 1 249 ? 4.576 -10.613 -7.345 1.00 91.06 249 GLU A CA 1
ATOM 2062 C C . GLU A 1 249 ? 4.348 -9.071 -7.415 1.00 91.06 249 GLU A C 1
ATOM 2064 O O . GLU A 1 249 ? 3.719 -8.562 -8.344 1.00 91.06 249 GLU A O 1
ATOM 2069 N N . VAL A 1 250 ? 4.970 -8.264 -6.553 1.00 93.50 250 VAL A N 1
ATOM 2070 C CA . VAL A 1 250 ? 4.827 -6.792 -6.622 1.00 93.50 250 VAL A CA 1
ATOM 2071 C C . VAL A 1 250 ? 5.146 -6.214 -8.014 1.00 93.50 250 VAL A C 1
ATOM 2073 O O . VAL A 1 250 ? 4.439 -5.322 -8.473 1.00 93.50 250 VAL A O 1
ATOM 2076 N N . LEU A 1 251 ? 6.137 -6.747 -8.730 1.00 94.38 251 LEU A N 1
ATOM 2077 C CA . LEU A 1 251 ? 6.444 -6.357 -10.109 1.00 94.38 251 LEU A CA 1
ATOM 2078 C C . LEU A 1 251 ? 5.267 -6.600 -11.069 1.00 94.38 251 LEU A C 1
ATOM 2080 O O . LEU A 1 251 ? 4.910 -5.714 -11.842 1.00 94.38 251 LEU A O 1
ATOM 2084 N N . SER A 1 252 ? 4.625 -7.766 -10.992 1.00 91.69 252 SER A N 1
ATOM 2085 C CA . SER A 1 252 ? 3.428 -8.082 -11.785 1.00 91.69 252 SER A CA 1
ATOM 2086 C C . SER A 1 252 ? 2.284 -7.104 -11.499 1.00 91.69 252 SER A C 1
ATOM 2088 O O . SER A 1 252 ? 1.579 -6.672 -12.415 1.00 91.69 252 SER A O 1
ATOM 2090 N N . LEU A 1 253 ? 2.120 -6.710 -10.232 1.00 91.69 253 LEU A N 1
ATOM 2091 C CA . LEU A 1 253 ? 1.152 -5.693 -9.830 1.00 91.69 253 LEU A CA 1
ATOM 2092 C C . LEU A 1 253 ? 1.480 -4.322 -10.441 1.00 91.69 253 LEU A C 1
ATOM 2094 O O . LEU A 1 253 ? 0.583 -3.678 -10.982 1.00 91.69 253 LEU A O 1
ATOM 2098 N N . LEU A 1 254 ? 2.744 -3.891 -10.392 1.00 94.38 254 LEU A N 1
ATOM 2099 C CA . LEU A 1 254 ? 3.192 -2.623 -10.982 1.00 94.38 254 LEU A CA 1
ATOM 2100 C C . LEU A 1 254 ? 2.927 -2.581 -12.492 1.00 94.38 254 LEU A C 1
ATOM 2102 O O . LEU A 1 254 ? 2.384 -1.596 -12.989 1.00 94.38 254 LEU A O 1
ATOM 2106 N N . ILE A 1 255 ? 3.234 -3.664 -13.213 1.00 93.31 255 ILE A N 1
ATOM 2107 C CA . ILE A 1 255 ? 2.935 -3.797 -14.649 1.00 93.31 255 ILE A CA 1
ATOM 2108 C C . ILE A 1 255 ? 1.429 -3.659 -14.897 1.00 93.31 255 ILE A C 1
ATOM 2110 O O . ILE A 1 255 ? 0.999 -2.941 -15.800 1.00 93.31 255 ILE A O 1
ATOM 2114 N N . SER A 1 256 ? 0.611 -4.319 -14.077 1.00 91.00 256 SER A N 1
ATOM 2115 C CA . SER A 1 256 ? -0.847 -4.236 -14.171 1.00 91.00 256 SER A CA 1
ATOM 2116 C C . SER A 1 256 ? -1.373 -2.821 -13.912 1.00 91.00 256 SER A C 1
ATOM 2118 O O . SER A 1 256 ? -2.265 -2.372 -14.629 1.00 91.00 256 SER A O 1
ATOM 2120 N N . MET A 1 257 ? -0.807 -2.102 -12.938 1.00 92.69 257 MET A N 1
ATOM 2121 C CA . MET A 1 257 ? -1.133 -0.697 -12.674 1.00 92.69 257 MET A CA 1
ATOM 2122 C C . MET A 1 257 ? -0.777 0.188 -13.867 1.00 92.69 257 MET A C 1
ATOM 2124 O O . MET A 1 257 ? -1.622 0.950 -14.319 1.00 92.69 257 MET A O 1
ATOM 2128 N N . ILE A 1 258 ? 0.434 0.055 -14.416 1.00 93.88 258 ILE A N 1
ATOM 2129 C CA . ILE A 1 258 ? 0.889 0.827 -15.583 1.00 93.88 258 ILE A CA 1
ATOM 2130 C C . ILE A 1 258 ? -0.059 0.633 -16.771 1.00 93.88 258 ILE A C 1
ATOM 2132 O O . ILE A 1 258 ? -0.505 1.609 -17.365 1.00 93.88 258 ILE A O 1
ATOM 2136 N N . ASN A 1 259 ? -0.422 -0.616 -17.077 1.00 90.69 259 ASN A N 1
ATOM 2137 C CA . ASN A 1 259 ? -1.340 -0.941 -18.176 1.00 90.69 259 ASN A CA 1
ATOM 2138 C C . ASN A 1 259 ? -2.761 -0.400 -17.972 1.00 90.69 259 ASN A C 1
ATOM 2140 O O . ASN A 1 259 ? -3.535 -0.329 -18.924 1.00 90.69 259 ASN A O 1
ATOM 2144 N N . GLN A 1 260 ? -3.119 -0.073 -16.732 1.00 91.38 260 GLN A N 1
ATOM 2145 C CA . GLN A 1 260 ? -4.414 0.477 -16.369 1.00 91.38 260 GLN A CA 1
ATOM 2146 C C . GLN A 1 260 ? -4.370 1.986 -16.166 1.00 91.38 260 GLN A C 1
ATOM 2148 O O . GLN A 1 260 ? -5.395 2.538 -15.805 1.00 91.38 260 GLN A O 1
ATOM 2153 N N . LEU A 1 261 ? -3.244 2.680 -16.347 1.00 93.25 261 LEU A N 1
ATOM 2154 C CA . LEU A 1 261 ? -3.246 4.140 -16.265 1.00 93.25 261 LEU A CA 1
ATOM 2155 C C . LEU A 1 261 ? -3.991 4.757 -17.459 1.00 93.25 261 LEU A C 1
ATOM 2157 O O . LEU A 1 261 ? -3.952 4.202 -18.561 1.00 93.25 261 LEU A O 1
ATOM 2161 N N . PRO A 1 262 ? -4.654 5.912 -17.267 1.00 93.81 262 PRO A N 1
ATOM 2162 C CA . PRO A 1 262 ? -5.219 6.654 -18.384 1.00 93.81 262 PRO A CA 1
ATOM 2163 C C . PRO A 1 262 ? -4.099 7.112 -19.332 1.00 93.81 262 PRO A C 1
ATOM 2165 O O . PRO A 1 262 ? -2.979 7.347 -18.874 1.00 93.81 262 PRO A O 1
ATOM 2168 N N . PRO A 1 263 ? -4.379 7.267 -20.637 1.00 93.88 263 PRO A N 1
ATOM 2169 C CA . PRO A 1 263 ? -3.394 7.780 -21.581 1.00 93.88 263 PRO A CA 1
ATOM 2170 C C . PRO A 1 263 ? -2.950 9.197 -21.197 1.00 93.88 263 PRO A C 1
ATOM 2172 O O . PRO A 1 263 ? -3.746 9.997 -20.702 1.00 93.88 263 PRO A O 1
ATOM 2175 N N . LEU A 1 264 ? -1.682 9.522 -21.463 1.00 93.56 264 LEU A N 1
ATOM 2176 C CA . LEU A 1 264 ? -1.178 10.888 -21.321 1.00 93.56 264 LEU A CA 1
ATOM 2177 C C . LEU A 1 264 ? -1.927 11.830 -22.284 1.00 93.56 264 LEU A C 1
ATOM 2179 O O . LEU A 1 264 ? -2.018 11.511 -23.471 1.00 93.56 264 LEU A O 1
ATOM 2183 N N . PRO A 1 265 ? -2.429 12.983 -21.808 1.00 91.31 265 PRO A N 1
ATOM 2184 C CA . PRO A 1 265 ? -3.011 14.004 -22.675 1.00 91.31 265 PRO A CA 1
ATOM 2185 C C . PRO A 1 265 ? -2.030 14.532 -23.728 1.00 91.31 265 PRO A C 1
ATOM 2187 O O . PRO A 1 265 ? -0.825 14.624 -23.476 1.00 91.31 265 PRO A O 1
ATOM 2190 N N . GLU A 1 266 ? -2.551 14.904 -24.898 1.00 90.19 266 GLU A N 1
ATOM 2191 C CA . GLU A 1 266 ? -1.758 15.322 -26.065 1.00 90.19 266 GLU A CA 1
ATOM 2192 C C . GLU A 1 266 ? -0.931 16.592 -25.806 1.00 90.19 266 GLU A C 1
ATOM 2194 O O . GLU A 1 266 ? 0.131 16.784 -26.395 1.00 90.19 266 GLU A O 1
ATOM 2199 N N . GLU A 1 267 ? -1.386 17.455 -24.898 1.00 91.00 267 GLU A N 1
ATOM 2200 C CA . GLU A 1 267 ? -0.713 18.697 -24.518 1.00 91.00 267 GLU A CA 1
ATOM 2201 C C . GLU A 1 267 ? 0.570 18.493 -23.692 1.00 91.00 267 GLU A C 1
ATOM 2203 O O . GLU A 1 267 ? 1.340 19.439 -23.485 1.00 91.00 267 GLU A O 1
ATOM 2208 N N . ILE A 1 268 ? 0.826 17.277 -23.199 1.00 91.62 268 ILE A N 1
ATOM 2209 C CA . ILE A 1 268 ? 2.015 16.984 -22.403 1.00 91.62 268 ILE A CA 1
ATOM 2210 C C . ILE A 1 268 ? 3.228 16.810 -23.317 1.00 91.62 268 ILE A C 1
ATOM 2212 O O . ILE A 1 268 ? 3.318 15.883 -24.116 1.00 91.62 268 ILE A O 1
ATOM 2216 N N . ILE A 1 269 ? 4.245 17.649 -23.109 1.00 90.00 269 ILE A N 1
ATOM 2217 C CA . ILE A 1 269 ? 5.550 17.471 -23.750 1.00 90.00 269 ILE A CA 1
ATOM 2218 C C . ILE A 1 269 ? 6.279 16.295 -23.090 1.00 90.00 269 ILE A C 1
ATOM 2220 O O . ILE A 1 269 ? 6.758 16.394 -21.953 1.00 90.00 269 ILE A O 1
ATOM 2224 N N . ILE A 1 270 ? 6.387 15.190 -23.825 1.00 91.88 270 ILE A N 1
ATOM 2225 C CA . ILE A 1 270 ? 7.101 13.985 -23.403 1.00 91.88 270 ILE A CA 1
ATOM 2226 C C . ILE A 1 270 ? 8.567 14.087 -23.840 1.00 91.88 270 ILE A C 1
ATOM 2228 O O . ILE A 1 270 ? 8.879 14.421 -24.981 1.00 91.88 270 ILE A O 1
ATOM 2232 N N . LYS A 1 271 ? 9.490 13.814 -22.913 1.00 93.62 271 LYS A N 1
ATOM 2233 C CA . LYS A 1 271 ? 10.928 13.773 -23.214 1.00 93.62 271 LYS A CA 1
ATOM 2234 C C . LYS A 1 271 ? 11.267 12.489 -23.968 1.00 93.62 271 LYS A C 1
ATOM 2236 O O . LYS A 1 271 ? 10.777 11.428 -23.598 1.00 93.62 271 LYS A O 1
ATOM 2241 N N . GLU A 1 272 ? 12.199 12.563 -24.916 1.00 93.75 272 GLU A N 1
ATOM 2242 C CA . GLU A 1 272 ? 12.699 11.394 -25.662 1.00 93.75 272 GLU A CA 1
ATOM 2243 C C . GLU A 1 272 ? 13.139 10.251 -24.733 1.00 93.75 272 GLU A C 1
ATOM 2245 O O . GLU A 1 272 ? 12.766 9.100 -24.939 1.00 93.75 272 GLU A O 1
ATOM 2250 N N . SER A 1 273 ? 13.829 10.579 -23.635 1.00 93.00 273 SER A N 1
ATOM 2251 C CA . SER A 1 273 ? 14.260 9.600 -22.631 1.00 93.00 273 SER A CA 1
ATOM 2252 C C . SER A 1 273 ? 13.108 8.807 -22.005 1.00 93.00 273 SER A C 1
ATOM 2254 O O . SER A 1 273 ? 13.297 7.655 -21.633 1.00 93.00 273 SER A O 1
ATOM 2256 N N . PHE A 1 274 ? 11.924 9.413 -21.862 1.00 94.31 274 PHE A N 1
ATOM 2257 C CA . PHE A 1 274 ? 10.742 8.729 -21.336 1.00 94.31 274 PHE A CA 1
ATOM 2258 C C . PHE A 1 274 ? 10.167 7.754 -22.367 1.00 94.31 274 PHE A C 1
ATOM 2260 O O . PHE A 1 274 ? 9.849 6.625 -22.008 1.00 94.31 274 PHE A O 1
ATOM 2267 N N . CYS A 1 275 ? 10.086 8.159 -23.640 1.00 93.19 275 CYS A N 1
ATOM 2268 C CA . CYS A 1 275 ? 9.628 7.287 -24.725 1.00 93.19 275 CYS A CA 1
ATOM 2269 C C . CYS A 1 275 ? 10.550 6.074 -24.895 1.00 93.19 275 CYS A C 1
ATOM 2271 O O . CYS A 1 275 ? 10.077 4.946 -24.957 1.00 93.19 275 CYS A O 1
ATOM 2273 N N . MET A 1 276 ? 11.869 6.292 -24.888 1.00 95.06 276 MET A N 1
ATOM 2274 C CA . MET A 1 276 ? 12.847 5.203 -24.980 1.00 95.06 276 MET A CA 1
ATOM 2275 C C . MET A 1 276 ? 12.698 4.193 -23.837 1.00 95.06 276 MET A C 1
ATOM 2277 O O . MET A 1 276 ? 12.796 2.986 -24.054 1.00 95.06 276 MET A O 1
ATOM 2281 N N . GLU A 1 277 ? 12.464 4.683 -22.619 1.00 95.19 277 GLU A N 1
ATOM 2282 C CA . GLU A 1 277 ? 12.267 3.825 -21.453 1.00 95.19 277 GLU A CA 1
ATOM 2283 C C . GLU A 1 277 ? 10.937 3.068 -21.523 1.00 95.19 277 GLU A C 1
ATOM 2285 O O . GLU A 1 277 ? 10.897 1.870 -21.250 1.00 95.19 277 GLU A O 1
ATOM 2290 N N . GLN A 1 278 ? 9.865 3.730 -21.967 1.00 94.88 278 GLN A N 1
ATOM 2291 C CA . GLN A 1 278 ? 8.587 3.080 -22.243 1.00 94.88 278 GLN A CA 1
ATOM 2292 C C . GLN A 1 278 ? 8.755 1.938 -23.251 1.00 94.88 278 GLN A C 1
ATOM 2294 O O . GLN A 1 278 ? 8.344 0.816 -22.968 1.00 94.88 278 GLN A O 1
ATOM 2299 N N . ASP A 1 279 ? 9.401 2.188 -24.390 1.00 96.00 279 ASP A N 1
ATOM 2300 C CA . ASP A 1 279 ? 9.617 1.176 -25.428 1.00 96.00 279 ASP A CA 1
ATOM 2301 C C . ASP A 1 279 ? 10.429 -0.015 -24.899 1.00 96.00 279 ASP A C 1
ATOM 2303 O O . ASP A 1 279 ? 10.096 -1.175 -25.165 1.00 96.00 279 ASP A O 1
ATOM 2307 N N . ARG A 1 280 ? 11.471 0.256 -24.099 1.00 97.25 280 ARG A N 1
ATOM 2308 C CA . ARG A 1 280 ? 12.288 -0.776 -23.449 1.00 97.25 280 ARG A CA 1
ATOM 2309 C C . ARG A 1 280 ? 11.448 -1.668 -22.533 1.00 97.25 280 ARG A C 1
ATOM 2311 O O . ARG A 1 280 ? 11.540 -2.892 -22.636 1.00 97.25 280 ARG A O 1
ATOM 2318 N N . LEU A 1 281 ? 10.650 -1.069 -21.648 1.00 96.06 281 LEU A N 1
ATOM 2319 C CA . LEU A 1 281 ? 9.822 -1.798 -20.683 1.00 96.06 281 LEU A CA 1
ATOM 2320 C C . LEU A 1 281 ? 8.688 -2.562 -21.374 1.00 96.06 281 LEU A C 1
ATOM 2322 O O . LEU A 1 281 ? 8.457 -3.727 -21.066 1.00 96.06 281 LEU A O 1
ATOM 2326 N N . MET A 1 282 ? 8.028 -1.966 -22.370 1.00 93.50 282 MET A N 1
ATOM 2327 C CA . MET A 1 282 ? 6.968 -2.641 -23.128 1.00 93.50 282 MET A CA 1
ATOM 2328 C C . MET A 1 282 ? 7.501 -3.846 -23.904 1.00 93.50 282 MET A C 1
ATOM 2330 O O . MET A 1 282 ? 6.863 -4.899 -23.916 1.00 93.50 282 MET A O 1
ATOM 2334 N N . LYS A 1 283 ? 8.699 -3.738 -24.492 1.00 95.25 283 LYS A N 1
ATOM 2335 C CA . LYS A 1 283 ? 9.372 -4.880 -25.118 1.00 95.25 283 LYS A CA 1
ATOM 2336 C C . LYS A 1 283 ? 9.671 -5.986 -24.105 1.00 95.25 283 LYS A C 1
ATOM 2338 O O . LYS A 1 283 ? 9.440 -7.152 -24.400 1.00 95.25 283 LYS A O 1
ATOM 2343 N N . GLN A 1 284 ? 10.134 -5.632 -22.909 1.00 95.56 284 GLN A N 1
ATOM 2344 C CA . GLN A 1 284 ? 10.399 -6.605 -21.850 1.00 95.56 284 GLN A CA 1
ATOM 2345 C C . GLN A 1 284 ? 9.116 -7.304 -21.366 1.00 95.56 284 GLN A C 1
ATOM 2347 O O . GLN A 1 284 ? 9.119 -8.522 -21.195 1.00 95.56 284 GLN A O 1
ATOM 2352 N N . ILE A 1 285 ? 8.005 -6.572 -21.205 1.00 92.56 285 ILE A N 1
ATOM 2353 C CA . ILE A 1 285 ? 6.691 -7.170 -20.913 1.00 92.56 285 ILE A CA 1
ATOM 2354 C C . ILE A 1 285 ? 6.310 -8.163 -22.014 1.00 92.56 285 ILE A C 1
ATOM 2356 O O . ILE A 1 285 ? 5.852 -9.263 -21.705 1.00 92.56 285 ILE A O 1
ATOM 2360 N N . GLN A 1 286 ? 6.491 -7.791 -23.284 1.00 91.56 286 GLN A N 1
ATOM 2361 C CA . GLN A 1 286 ? 6.183 -8.671 -24.408 1.00 91.56 286 GLN A CA 1
ATOM 2362 C C . GLN A 1 286 ? 7.042 -9.940 -24.367 1.00 91.56 286 GLN A C 1
ATOM 2364 O O . GLN A 1 286 ? 6.499 -11.039 -24.436 1.00 91.56 286 GLN A O 1
ATOM 2369 N N . ASP A 1 287 ? 8.346 -9.806 -24.115 1.00 93.31 287 ASP A N 1
ATOM 2370 C CA . ASP A 1 287 ? 9.268 -10.935 -23.959 1.00 93.31 287 ASP A CA 1
ATOM 2371 C C . ASP A 1 287 ? 8.881 -11.870 -22.799 1.00 93.31 287 ASP A C 1
ATOM 2373 O O . ASP A 1 287 ? 9.219 -13.055 -22.834 1.00 93.31 287 ASP A O 1
ATOM 2377 N N . TRP A 1 288 ? 8.198 -11.365 -21.764 1.00 93.75 288 TRP A N 1
ATOM 2378 C CA . TRP A 1 288 ? 7.642 -12.169 -20.671 1.00 93.75 288 TRP A CA 1
ATOM 2379 C C . TRP A 1 288 ? 6.275 -12.775 -20.991 1.00 93.75 288 TRP A C 1
ATOM 2381 O O . TRP A 1 288 ? 5.894 -13.742 -20.342 1.00 93.75 288 TRP A O 1
ATOM 2391 N N . LYS A 1 289 ? 5.526 -12.239 -21.957 1.00 88.12 289 LYS A N 1
ATOM 2392 C CA . LYS A 1 289 ? 4.210 -12.760 -22.369 1.00 88.12 289 LYS A CA 1
ATOM 2393 C C . LYS A 1 289 ? 4.293 -13.736 -23.543 1.00 88.12 289 LYS A C 1
ATOM 2395 O O . LYS A 1 289 ? 3.423 -14.598 -23.673 1.00 88.12 289 LYS A O 1
ATOM 2400 N N . ASP A 1 290 ? 5.334 -13.628 -24.362 1.00 83.81 290 ASP A N 1
ATOM 2401 C CA . ASP A 1 290 ? 5.587 -14.524 -25.486 1.00 83.81 290 ASP A CA 1
ATOM 2402 C C . ASP A 1 290 ? 5.938 -15.931 -24.982 1.00 83.81 290 ASP A C 1
ATOM 2404 O O . ASP A 1 290 ? 6.824 -16.106 -24.142 1.00 83.81 290 ASP A O 1
ATOM 2408 N N . LYS A 1 291 ? 5.195 -16.934 -25.458 1.00 63.16 291 LYS A N 1
ATOM 2409 C CA . LYS A 1 291 ? 5.361 -18.345 -25.080 1.00 63.16 291 LYS A CA 1
ATOM 2410 C C . LYS A 1 291 ? 6.436 -19.039 -25.902 1.00 63.16 291 LYS A C 1
ATOM 2412 O O . LYS A 1 291 ? 6.450 -18.833 -27.134 1.00 63.16 291 LYS A O 1
#

Foldseek 3Di:
DDDDDDPDPCPPLFDPVLVVDDQLRLLVLQLLLQLLLLVQLLLQCVPDPDCPQVDPVLSVVLNVLSVVSNPPLVCLVVVDDDDDDDDDPVNVVSVVVSLLSLLQSLQVNLLSLLLSLCSLVVVVLQVVLPLADDPVVLVVVVVVLVVVLVVLVVVQVVCVVVVPPDDHPVNSVVVSVVVVVSSVSRHDRDDSVPQHLVNSLVVCVVVVVAPPPDDSVLSVLSVVLNVVSPDPDPDDNDDSVNSSVSSSVVSVRSVVSVVPRDDRDPPRDDDPVSVVSVVVVVVVSVVGNPD

Sequence (291 aa):
MGEKKNFEIANNEYNEKFYQMKTDETLKNIEDYSIYLVSYVELLSKTMEDKNYLTENTLLNYRGIALTFSSPIEKLINSNHKLENKFTQDEIAAKRGVLIQYWTNLGSLLESSLQMFLAVYHEDYLNSFWGSWNNNSIKQVEEAIKLFNDDLKKIVKNNQNLKIEGLTGKNRKSLIKSIKDFIKKKKEIPSINKIMLSELIDFYVANKVIFKHFNQAELEVIRNYRNNVHLFGDKMIGSYDEINKFSKEVLSLLISMINQLPPLPEEIIIKESFCMEQDRLMKQIQDWKDK

Secondary structure (DSSP, 8-state):
------------SS-HHHHT--HHHHHHHHHHHHHHHHHHHHHHTTT-S--TT--HHHHHHHHHHHHTTTS-HHHHHHSS--SSSPPPHHHHHHHHHHHHHHHHHHHHHHHHHHHHHHHHTHHHHHHTTTT---HHHHHHHHHHHHHHHHHHHHHHHHHHHHT-SS--HHHHHHHHHHHHHHHHHHTSPPPGGG--HHHHHHHHHHHTSS-SS--HHHHHHHHHHHHHTT-SS------HHHHHHHHHHHHHHHHHHHHTSPPPPTTS---HHHHHHHHHHHHHHHHHH--

pLDDT: mean 85.9, std 15.71, range [28.12, 98.12]

Mean predicted aligned error: 8.2 Å